Protein AF-A0A382UU04-F1 (afdb_monomer)

Structure (mmCIF, N/CA/C/O backbone):
data_AF-A0A382UU04-F1
#
_entry.id   AF-A0A382UU04-F1
#
loop_
_atom_site.group_PDB
_atom_site.id
_atom_site.type_symbol
_atom_site.label_atom_id
_atom_site.label_alt_id
_atom_site.label_comp_id
_atom_site.label_asym_id
_atom_site.label_entity_id
_atom_site.label_seq_id
_atom_site.pdbx_PDB_ins_code
_atom_site.Cartn_x
_atom_site.Cartn_y
_atom_site.Cartn_z
_atom_site.occupancy
_atom_site.B_iso_or_equiv
_atom_site.auth_seq_id
_atom_site.auth_comp_id
_atom_site.auth_asym_id
_atom_site.auth_atom_id
_atom_site.pdbx_PDB_model_num
ATOM 1 N N . MET A 1 1 ? -67.664 -8.601 12.029 1.00 41.56 1 MET A N 1
ATOM 2 C CA . MET A 1 1 ? -66.458 -9.462 11.994 1.00 41.56 1 MET A CA 1
ATOM 3 C C . MET A 1 1 ? -65.255 -8.638 12.443 1.00 41.56 1 MET A C 1
ATOM 5 O O . MET A 1 1 ? -64.834 -7.760 11.704 1.00 41.56 1 MET A O 1
ATOM 9 N N . LYS A 1 2 ? -64.756 -8.842 13.670 1.00 37.78 2 LYS A N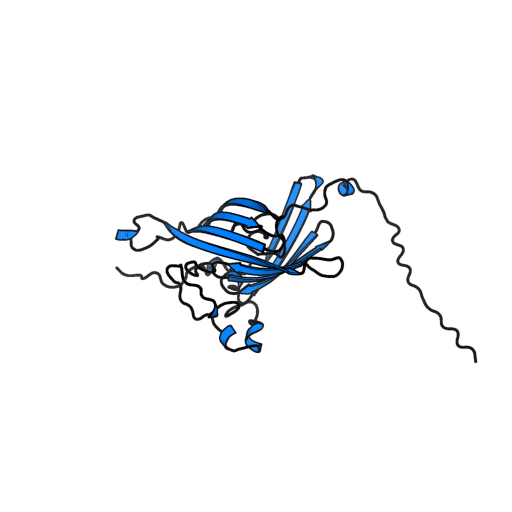 1
ATOM 10 C CA . LYS A 1 2 ? -63.555 -8.160 14.186 1.00 37.78 2 LYS A CA 1
ATOM 11 C C . LYS A 1 2 ? -62.332 -9.005 13.821 1.00 37.78 2 LYS A C 1
ATOM 13 O O . LYS A 1 2 ? -62.249 -10.150 14.252 1.00 37.78 2 LYS A O 1
ATOM 18 N N . ARG A 1 3 ? -61.418 -8.474 13.006 1.00 44.84 3 ARG A N 1
ATOM 19 C CA . ARG A 1 3 ? -60.117 -9.109 12.748 1.00 44.84 3 ARG A CA 1
ATOM 20 C C . ARG A 1 3 ? -59.168 -8.708 13.874 1.00 44.84 3 ARG A C 1
ATOM 22 O O . ARG A 1 3 ? -58.832 -7.538 14.004 1.00 44.84 3 ARG A O 1
ATOM 29 N N . VAL A 1 4 ? -58.791 -9.676 14.701 1.00 43.38 4 VAL A N 1
ATOM 30 C CA . VAL A 1 4 ? -57.723 -9.531 15.694 1.00 43.38 4 VAL A CA 1
ATOM 31 C C . VAL A 1 4 ? -56.412 -9.813 14.968 1.00 43.38 4 VAL A C 1
ATOM 33 O O . VAL A 1 4 ? -56.244 -10.895 14.412 1.00 43.38 4 VAL A O 1
ATOM 36 N N . SER A 1 5 ? -55.516 -8.829 14.922 1.00 49.38 5 SER A N 1
ATOM 37 C CA . SER A 1 5 ? -54.171 -8.995 14.369 1.00 49.38 5 SER A CA 1
ATOM 38 C C . SER A 1 5 ? -53.213 -9.290 15.519 1.00 49.38 5 SER A C 1
ATOM 40 O O . SER A 1 5 ? -53.072 -8.471 16.424 1.00 49.38 5 SER A O 1
ATOM 42 N N . PHE A 1 6 ? -52.584 -10.464 15.503 1.00 45.03 6 PHE A N 1
ATOM 43 C CA . PHE A 1 6 ? -51.510 -10.822 16.429 1.00 45.03 6 PHE A CA 1
ATOM 44 C C . PHE A 1 6 ? -50.178 -10.362 15.829 1.00 45.03 6 PHE A C 1
ATOM 46 O O . PHE A 1 6 ? -49.716 -10.924 14.838 1.00 45.03 6 PHE A O 1
ATOM 53 N N . SER A 1 7 ? -49.564 -9.340 16.421 1.00 44.44 7 SER A N 1
ATOM 54 C CA . SER A 1 7 ? -48.183 -8.961 16.116 1.00 44.44 7 SER A CA 1
ATOM 55 C C . SER A 1 7 ? -47.251 -9.715 17.058 1.00 44.44 7 SER A C 1
ATOM 57 O O . SER A 1 7 ? -47.245 -9.468 18.263 1.00 44.44 7 SER A O 1
ATOM 59 N N . LEU A 1 8 ? -46.478 -10.654 16.515 1.00 44.69 8 LEU A N 1
ATOM 60 C CA . LEU A 1 8 ? -45.462 -11.397 17.255 1.00 44.69 8 LEU A CA 1
ATOM 61 C C . LEU A 1 8 ? -44.186 -10.541 17.334 1.00 44.69 8 LEU A C 1
ATOM 63 O O . LEU A 1 8 ? -43.433 -10.443 16.368 1.00 44.69 8 LEU A O 1
ATOM 67 N N . ILE A 1 9 ? -43.962 -9.884 18.472 1.00 51.69 9 ILE A N 1
ATOM 68 C CA . ILE A 1 9 ? -42.728 -9.137 18.745 1.00 51.69 9 ILE A CA 1
ATOM 69 C C . ILE A 1 9 ? -41.661 -10.144 19.185 1.00 51.69 9 ILE A C 1
ATOM 71 O O . ILE A 1 9 ? -41.725 -10.694 20.283 1.00 51.69 9 ILE A O 1
ATOM 75 N N . TRP A 1 10 ? -40.676 -10.392 18.323 1.00 44.62 10 TRP A N 1
ATOM 76 C CA . TRP A 1 10 ? -39.456 -11.109 18.688 1.00 44.62 10 TRP A CA 1
ATOM 77 C C . TRP A 1 10 ? -38.564 -10.190 19.533 1.00 44.62 10 TRP A C 1
ATOM 79 O O . TRP A 1 10 ? -37.741 -9.438 19.013 1.00 44.62 10 TRP A O 1
ATOM 89 N N . CYS A 1 11 ? -38.733 -10.238 20.855 1.00 45.88 11 CYS A N 1
ATOM 90 C CA . CYS A 1 11 ? -37.747 -9.707 21.792 1.00 45.88 11 CYS A CA 1
ATOM 91 C C . CYS A 1 11 ? -36.544 -10.659 21.818 1.00 45.88 11 CYS A C 1
ATOM 93 O O . CYS A 1 11 ? -36.545 -11.648 22.548 1.00 45.88 11 CYS A O 1
ATOM 95 N N . PHE A 1 12 ? -35.508 -10.360 21.031 1.00 51.38 12 PHE A N 1
ATOM 96 C CA . PHE A 1 12 ? -34.177 -10.909 21.283 1.00 51.38 12 PHE A CA 1
ATOM 97 C C . PHE A 1 12 ? -33.681 -10.323 22.609 1.00 51.38 12 PHE A C 1
ATOM 99 O O . PHE A 1 12 ? -33.200 -9.193 22.685 1.00 51.38 12 PHE A O 1
ATOM 106 N N . SER A 1 13 ? -33.859 -11.082 23.684 1.00 48.66 13 SER A N 1
ATOM 107 C CA . SER A 1 13 ? -33.279 -10.797 24.987 1.00 48.66 13 SER A CA 1
ATOM 108 C C . SER A 1 13 ? -31.752 -10.879 24.894 1.00 48.66 13 SER A C 1
ATOM 110 O O . SER A 1 13 ? -31.180 -11.964 24.970 1.00 48.66 13 SER A O 1
ATOM 112 N N . CYS A 1 14 ? -31.077 -9.736 24.752 1.00 47.91 14 CYS A N 1
ATOM 113 C CA . CYS A 1 14 ? -29.646 -9.609 25.043 1.00 47.91 14 CYS A CA 1
ATOM 114 C C . CYS A 1 14 ? -29.429 -9.687 26.566 1.00 47.91 14 CYS A C 1
ATOM 116 O O . CYS A 1 14 ? -29.192 -8.677 27.222 1.00 47.91 14 CYS A O 1
ATOM 118 N N . LEU A 1 15 ? -29.545 -10.884 27.148 1.00 55.47 15 LEU A N 1
ATOM 119 C CA . LEU A 1 15 ? -29.294 -11.148 28.573 1.00 55.47 15 LEU A CA 1
ATOM 120 C C . LEU A 1 15 ? -27.908 -11.769 28.790 1.00 55.47 15 LEU A C 1
ATOM 122 O O . LEU A 1 15 ? -27.761 -12.814 29.417 1.00 55.47 15 LEU A O 1
ATOM 126 N N . SER A 1 16 ? -26.864 -11.142 28.248 1.00 55.53 16 SER A N 1
ATOM 127 C CA . SER A 1 16 ? -25.479 -11.562 28.510 1.00 55.53 16 SER A CA 1
ATOM 128 C C . SER A 1 16 ? -24.515 -10.380 28.417 1.00 55.53 16 SER A C 1
ATOM 130 O O . SER A 1 16 ? -23.600 -10.373 27.600 1.00 55.53 16 SER A O 1
ATOM 132 N N . LEU A 1 17 ? -24.729 -9.353 29.241 1.00 57.78 17 LEU A N 1
ATOM 133 C CA . LEU A 1 17 ? -23.692 -8.355 29.508 1.00 57.78 17 LEU A CA 1
ATOM 134 C C . LEU A 1 17 ? -22.799 -8.907 30.623 1.00 57.78 17 LEU A C 1
ATOM 136 O O . LEU A 1 17 ? -23.040 -8.666 31.802 1.00 57.78 17 LEU A O 1
ATOM 140 N N . TYR A 1 18 ? -21.805 -9.708 30.246 1.00 70.50 18 TYR A N 1
ATOM 141 C CA . TYR A 1 18 ? -20.721 -10.076 31.150 1.00 70.50 18 TYR A CA 1
ATOM 142 C C . TYR A 1 18 ? -19.622 -9.030 31.017 1.00 70.50 18 TYR A C 1
ATOM 144 O O . TYR A 1 18 ? -19.090 -8.847 29.926 1.00 70.50 18 TYR A O 1
ATOM 152 N N . GLY A 1 19 ? -19.292 -8.356 32.119 1.00 67.62 19 GLY A N 1
ATOM 153 C CA . GLY A 1 19 ? -18.081 -7.545 32.175 1.00 67.62 19 GLY A CA 1
ATOM 154 C C . GLY A 1 19 ? -16.866 -8.459 32.056 1.00 67.62 19 GLY A C 1
ATOM 155 O O . GLY A 1 19 ? -16.726 -9.411 32.828 1.00 67.62 19 GLY A O 1
ATOM 156 N N . SER A 1 20 ? -16.012 -8.192 31.074 1.00 77.31 20 SER A N 1
ATOM 157 C CA . SER A 1 20 ? -14.755 -8.903 30.873 1.00 77.31 20 SER A CA 1
ATOM 158 C C . SER A 1 20 ? -13.590 -8.016 31.292 1.00 77.31 20 SER A C 1
ATOM 160 O O . SER A 1 20 ? -13.614 -6.805 31.090 1.00 77.31 20 SER A O 1
ATOM 162 N N . ILE A 1 21 ? -12.509 -8.612 31.807 1.00 76.19 21 ILE A N 1
ATOM 163 C CA . ILE A 1 21 ? -11.245 -7.878 31.992 1.00 76.19 21 ILE A CA 1
ATOM 164 C C . ILE A 1 21 ? -10.749 -7.284 30.661 1.00 76.19 21 ILE A C 1
ATOM 166 O O . ILE A 1 21 ? -10.059 -6.270 30.645 1.00 76.19 21 ILE A O 1
ATOM 170 N N . GLU A 1 22 ? -11.150 -7.891 29.541 1.00 73.00 22 GLU A N 1
ATOM 171 C CA . GLU A 1 22 ? -10.841 -7.421 28.194 1.00 73.00 22 GLU A CA 1
ATOM 172 C C . GLU A 1 22 ? -11.491 -6.065 27.859 1.00 73.00 22 GLU A C 1
ATOM 174 O O . GLU A 1 22 ? -10.969 -5.357 27.002 1.00 73.00 22 GLU A O 1
ATOM 179 N N . ASP A 1 23 ? -12.564 -5.666 28.558 1.00 71.00 23 ASP A N 1
ATOM 180 C CA . ASP A 1 23 ? -13.254 -4.381 28.346 1.00 71.00 23 ASP A CA 1
ATOM 181 C C . ASP A 1 23 ? -12.444 -3.178 28.862 1.00 71.00 23 ASP A C 1
ATOM 183 O O . ASP A 1 23 ? -12.716 -2.036 28.492 1.00 71.00 23 ASP A O 1
ATOM 187 N N . TYR A 1 24 ? -11.438 -3.425 29.710 1.00 77.69 24 TYR A N 1
ATOM 188 C CA . TYR A 1 24 ? -10.568 -2.388 30.271 1.00 77.69 24 TYR A CA 1
ATOM 189 C C . TYR A 1 24 ? -9.375 -2.047 29.375 1.00 77.69 24 TYR A C 1
ATOM 191 O O . TYR A 1 24 ? -8.733 -1.016 29.579 1.00 77.69 24 TYR A O 1
ATOM 199 N N . PHE A 1 25 ? -9.054 -2.893 28.393 1.00 75.38 25 PHE A N 1
ATOM 200 C CA . PHE A 1 25 ? -7.968 -2.612 27.462 1.00 75.38 25 PHE A CA 1
ATOM 201 C C . PHE A 1 25 ? -8.472 -1.767 26.285 1.00 75.38 25 PHE A C 1
ATOM 203 O O . PHE A 1 25 ? -9.606 -1.950 25.833 1.00 75.38 25 PHE A O 1
ATOM 210 N N . PRO A 1 26 ? -7.643 -0.852 25.745 1.00 68.56 26 PRO A N 1
ATOM 211 C CA . PRO A 1 26 ? -8.023 -0.063 24.583 1.00 68.56 26 PRO A CA 1
ATOM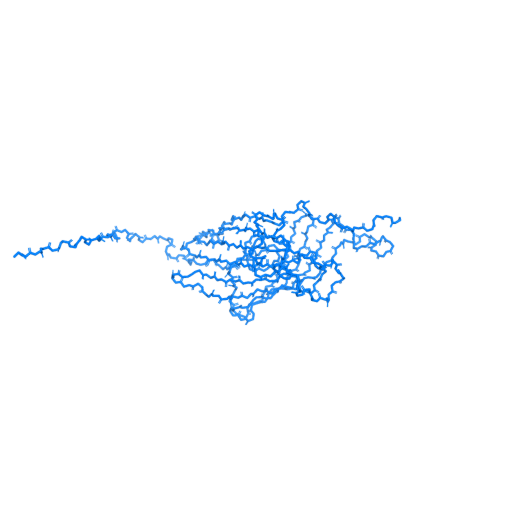 212 C C . PRO A 1 26 ? -8.406 -0.988 23.425 1.00 68.56 26 PRO A C 1
ATOM 214 O O . PRO A 1 26 ? -7.646 -1.860 23.009 1.00 68.56 26 PRO A O 1
ATOM 217 N N . SER A 1 27 ? -9.617 -0.797 22.908 1.00 61.84 27 SER A N 1
ATOM 218 C CA . SER A 1 27 ? -10.213 -1.692 21.911 1.00 61.84 27 SER A CA 1
ATOM 219 C C . SER A 1 27 ? -9.687 -1.474 20.493 1.00 61.84 27 SER A C 1
ATOM 221 O O . SER A 1 27 ? -10.003 -2.256 19.597 1.00 61.84 27 SER A O 1
ATOM 223 N N . GLN A 1 28 ? -8.915 -0.409 20.264 1.00 63.31 28 GLN A N 1
ATOM 224 C CA . GLN A 1 28 ? -8.487 -0.005 18.932 1.00 63.31 28 GLN A CA 1
ATOM 225 C C . GLN A 1 28 ? -6.974 -0.160 18.779 1.00 63.31 28 GLN A C 1
ATOM 227 O O . GLN A 1 28 ? -6.233 0.636 19.358 1.00 63.31 28 GLN A O 1
ATOM 232 N N . PRO A 1 29 ? -6.498 -1.138 17.987 1.00 61.44 29 PRO A N 1
ATOM 233 C CA . PRO A 1 29 ? -5.112 -1.125 17.562 1.00 61.44 29 PRO A CA 1
ATOM 234 C C . PRO A 1 29 ? -4.871 0.128 16.718 1.00 61.44 29 PRO A C 1
ATOM 236 O O . PRO A 1 29 ? -5.699 0.510 15.878 1.00 61.44 29 PRO A O 1
ATOM 239 N N . ILE A 1 30 ? -3.726 0.760 16.960 1.00 73.50 30 ILE A N 1
ATOM 240 C CA . ILE A 1 30 ? -3.216 1.832 16.113 1.00 73.50 30 ILE A CA 1
ATOM 241 C C . ILE A 1 30 ? -3.020 1.228 14.716 1.00 73.50 30 ILE A C 1
ATOM 243 O O . ILE A 1 30 ? -2.399 0.166 14.612 1.00 73.50 30 ILE A O 1
ATOM 247 N N . PRO A 1 31 ? -3.551 1.852 13.650 1.00 83.75 31 PRO A N 1
ATOM 248 C CA . PRO A 1 31 ? -3.310 1.391 12.292 1.00 83.75 31 PRO A CA 1
ATOM 249 C C . PRO A 1 31 ? -1.810 1.197 12.053 1.00 83.75 31 PRO A C 1
ATOM 251 O O . PRO A 1 31 ? -1.013 2.111 12.260 1.00 83.75 31 PRO A O 1
ATOM 254 N N . SER A 1 32 ? -1.426 -0.013 11.658 1.00 88.50 32 SER A N 1
ATOM 255 C CA . SER A 1 32 ? -0.024 -0.390 11.496 1.00 88.50 32 SER A CA 1
ATOM 256 C C . SER A 1 32 ? 0.428 -0.253 10.042 1.00 88.50 32 SER A C 1
ATOM 258 O O . SER A 1 32 ? -0.381 -0.208 9.111 1.00 88.50 32 SER A O 1
ATOM 260 N N . SER A 1 33 ? 1.740 -0.142 9.852 1.00 92.75 33 SER A N 1
ATOM 261 C CA . SER A 1 33 ? 2.351 -0.022 8.529 1.00 92.75 33 SER A CA 1
ATOM 262 C C . SER A 1 33 ? 2.393 -1.367 7.799 1.00 92.75 33 SER A C 1
ATOM 264 O O . SER A 1 33 ? 2.554 -2.418 8.422 1.00 92.75 33 SER A O 1
ATOM 266 N N . SER A 1 34 ? 2.261 -1.302 6.479 1.00 94.31 34 SER A N 1
ATOM 267 C CA . SER A 1 34 ? 2.593 -2.372 5.534 1.00 94.31 34 SER A CA 1
ATOM 268 C C . SER A 1 34 ? 4.108 -2.451 5.300 1.00 94.31 34 SER A C 1
ATOM 270 O O . SER A 1 34 ? 4.861 -1.579 5.746 1.00 94.31 34 SER A O 1
ATOM 272 N N . ASN A 1 35 ? 4.556 -3.460 4.550 1.00 92.38 35 ASN A N 1
ATOM 273 C CA . ASN A 1 35 ? 5.939 -3.574 4.074 1.00 92.38 35 ASN A CA 1
ATOM 274 C C . ASN A 1 35 ? 6.368 -2.384 3.190 1.00 92.38 35 ASN A C 1
ATOM 276 O O . ASN A 1 35 ? 7.544 -2.033 3.176 1.00 92.38 35 ASN A O 1
ATOM 280 N N . LEU A 1 36 ? 5.426 -1.725 2.505 1.00 91.88 36 LEU A N 1
ATOM 281 C CA . LEU A 1 36 ? 5.681 -0.514 1.711 1.00 91.88 36 LEU A CA 1
ATOM 282 C C . LEU A 1 36 ? 5.645 0.776 2.554 1.00 91.88 36 LEU A C 1
ATOM 284 O O . LEU A 1 36 ? 5.865 1.866 2.029 1.00 91.88 36 LEU A O 1
ATOM 288 N N . GLY A 1 37 ? 5.352 0.671 3.853 1.00 93.75 37 GLY A N 1
ATOM 289 C CA . GLY A 1 37 ? 5.301 1.783 4.802 1.00 93.75 37 GLY A CA 1
ATOM 290 C C . GLY A 1 37 ? 3.911 2.376 5.017 1.00 93.75 37 GLY A C 1
ATOM 291 O O . GLY A 1 37 ? 3.579 2.755 6.148 1.00 93.75 37 GLY A O 1
ATOM 292 N N . GLU A 1 38 ? 3.079 2.438 3.972 1.00 94.81 38 GLU A N 1
ATOM 293 C CA . GLU A 1 38 ? 1.713 2.969 4.073 1.00 94.81 38 GLU A CA 1
ATOM 294 C C . GLU A 1 38 ? 0.885 2.201 5.112 1.00 94.81 38 GLU A C 1
ATOM 296 O O . GLU A 1 38 ? 1.155 1.036 5.419 1.00 94.81 38 GLU A O 1
ATOM 301 N N . THR A 1 39 ? -0.135 2.841 5.672 1.00 96.00 39 THR A N 1
ATOM 302 C CA . THR A 1 39 ? -1.063 2.195 6.602 1.00 96.00 39 THR A CA 1
ATOM 303 C C . THR A 1 39 ? -1.873 1.123 5.872 1.00 96.00 39 THR A C 1
ATOM 305 O O . THR A 1 39 ? -2.596 1.420 4.917 1.00 96.00 39 THR A O 1
ATOM 308 N N . GLY A 1 40 ? -1.785 -0.128 6.327 1.00 95.31 40 GLY A N 1
ATOM 309 C CA . GLY A 1 40 ? -2.281 -1.269 5.557 1.00 95.31 40 GLY A CA 1
ATOM 310 C C . GLY A 1 40 ? -2.209 -2.605 6.294 1.00 95.31 40 GLY A C 1
ATOM 311 O O . GLY A 1 40 ? -2.008 -2.664 7.512 1.00 95.31 40 GLY A O 1
ATOM 312 N N . LEU A 1 41 ? -2.398 -3.691 5.544 1.00 94.88 41 LEU A N 1
ATOM 313 C CA . LEU A 1 41 ? -2.154 -5.056 6.014 1.00 94.88 41 LEU A CA 1
ATOM 314 C C . LEU A 1 41 ? -0.645 -5.349 5.959 1.00 94.88 41 LEU A C 1
ATOM 316 O O . LEU A 1 41 ? 0.122 -4.541 6.484 1.00 94.88 41 LEU A O 1
ATOM 320 N N . MET A 1 42 ? -0.203 -6.490 5.425 1.00 93.81 42 MET A N 1
ATOM 321 C CA . MET A 1 42 ? 1.228 -6.759 5.245 1.00 93.81 42 MET A CA 1
ATOM 322 C C . MET A 1 42 ? 1.684 -6.224 3.889 1.00 93.81 42 MET A C 1
ATOM 324 O O . MET A 1 42 ? 2.549 -5.354 3.871 1.00 93.81 42 MET A O 1
ATOM 328 N N . VAL A 1 43 ? 1.044 -6.655 2.800 1.00 93.19 43 VAL A N 1
ATOM 329 C CA . VAL A 1 43 ? 1.254 -6.156 1.427 1.00 93.19 43 VAL A CA 1
ATOM 330 C C . VAL A 1 43 ? 0.005 -5.436 0.910 1.00 93.19 43 VAL A C 1
ATOM 332 O O . VAL A 1 43 ? 0.089 -4.405 0.223 1.00 93.19 43 VAL A O 1
ATOM 335 N N . MET A 1 44 ? -1.173 -5.960 1.265 1.00 96.44 44 MET A N 1
ATOM 336 C CA . MET A 1 44 ? -2.452 -5.455 0.772 1.00 96.44 44 MET A CA 1
ATOM 337 C C . MET A 1 44 ? -2.860 -4.144 1.459 1.00 96.44 44 MET A C 1
ATOM 339 O O . MET A 1 44 ? -2.697 -3.982 2.676 1.00 96.44 44 MET A O 1
ATOM 343 N N . PRO A 1 45 ? -3.429 -3.184 0.713 1.00 97.06 45 PRO A N 1
ATOM 344 C CA . PRO A 1 45 ? -3.930 -1.958 1.308 1.00 97.06 45 PRO A CA 1
ATOM 345 C C . PRO A 1 45 ? -5.234 -2.203 2.080 1.00 97.06 45 PRO A C 1
ATOM 347 O O . PRO A 1 45 ? -5.931 -3.199 1.903 1.00 97.06 45 PRO A O 1
ATOM 350 N N . ASN A 1 46 ? -5.600 -1.252 2.936 1.00 97.38 46 ASN A N 1
ATOM 351 C CA . ASN A 1 46 ? -6.892 -1.220 3.627 1.00 97.38 46 ASN A CA 1
ATOM 352 C C . ASN A 1 46 ? -7.494 0.193 3.589 1.00 97.38 46 ASN A C 1
ATOM 354 O O . ASN A 1 46 ? -6.890 1.113 3.048 1.00 97.38 46 ASN A O 1
ATOM 358 N N . ALA A 1 47 ? -8.657 0.410 4.202 1.00 97.69 47 ALA A N 1
ATOM 359 C CA . ALA A 1 47 ? -9.283 1.732 4.304 1.00 97.69 47 ALA A CA 1
ATOM 360 C C . ALA A 1 47 ? -9.006 2.450 5.645 1.00 97.69 47 ALA A C 1
ATOM 362 O O . ALA A 1 47 ? -9.794 3.307 6.070 1.00 97.69 47 ALA A O 1
ATOM 363 N N . ARG A 1 48 ? -7.913 2.091 6.337 1.00 96.31 48 ARG A N 1
ATOM 364 C CA . ARG A 1 48 ? -7.457 2.704 7.597 1.00 96.31 48 ARG A CA 1
ATOM 365 C C . ARG A 1 48 ? -6.401 3.773 7.337 1.00 96.31 48 ARG A C 1
ATOM 367 O O . ARG A 1 48 ? -5.669 3.702 6.359 1.00 96.31 48 ARG A O 1
ATOM 374 N N . PHE A 1 49 ? -6.361 4.775 8.206 1.00 96.00 49 PHE A N 1
ATOM 375 C CA . PHE A 1 49 ? -5.409 5.883 8.138 1.00 96.00 49 PHE A CA 1
ATOM 376 C C . PHE A 1 49 ? -4.989 6.228 9.554 1.00 96.00 49 PHE A C 1
ATOM 378 O O . PHE A 1 49 ? -5.749 5.979 10.494 1.00 96.00 49 PHE A O 1
ATOM 385 N N . MET A 1 50 ? -3.823 6.841 9.671 1.00 93.56 50 MET A N 1
ATOM 386 C CA . MET A 1 50 ? -3.369 7.441 10.916 1.00 93.56 50 MET A CA 1
ATOM 387 C C . MET A 1 50 ? -4.173 8.695 11.262 1.00 93.56 50 MET A C 1
ATOM 389 O O . MET A 1 50 ? -4.984 9.189 10.473 1.00 93.56 50 MET A O 1
ATOM 393 N N . GLU A 1 51 ? -3.929 9.204 12.464 1.00 92.25 51 GLU A N 1
ATOM 394 C CA . GLU A 1 51 ? -4.375 10.533 12.858 1.00 92.25 51 GLU A CA 1
ATOM 395 C C . GLU A 1 51 ? -3.684 11.614 12.013 1.00 92.25 51 GLU A C 1
ATOM 397 O O . GLU A 1 51 ? -2.611 11.406 11.438 1.00 92.25 51 GLU A O 1
ATOM 402 N N . GLU A 1 52 ? -4.330 12.772 11.908 1.00 95.00 52 GLU A N 1
ATOM 403 C CA . GLU A 1 52 ? -3.775 13.920 11.198 1.00 95.00 52 GLU A CA 1
ATOM 404 C C . GLU A 1 52 ? -2.505 14.468 11.864 1.00 95.00 52 GLU A C 1
ATOM 406 O O . GLU A 1 52 ? -2.345 14.428 13.082 1.00 95.00 52 GLU A O 1
ATOM 411 N N . GLY A 1 53 ? -1.584 14.991 11.056 1.00 95.25 53 GLY A N 1
ATOM 412 C CA . GLY A 1 53 ? -0.302 15.521 11.525 1.00 95.25 53 GLY A CA 1
ATOM 413 C C . GLY A 1 53 ? 0.743 14.455 11.868 1.00 95.25 53 GLY A C 1
ATOM 414 O O . GLY A 1 53 ? 1.830 14.804 12.326 1.00 95.25 53 GLY A O 1
ATOM 415 N N . ILE A 1 54 ? 0.458 13.171 11.631 1.00 94.62 54 ILE A N 1
ATOM 416 C CA . ILE A 1 54 ? 1.407 12.083 11.885 1.00 94.62 54 ILE A CA 1
ATOM 417 C C . ILE A 1 54 ? 2.374 11.907 10.710 1.00 94.62 54 ILE A C 1
ATOM 419 O O . ILE A 1 54 ? 1.974 11.899 9.542 1.00 94.62 54 ILE A O 1
ATOM 423 N N . LEU A 1 55 ? 3.651 11.713 11.046 1.00 95.69 55 LEU A N 1
ATOM 424 C CA . LEU A 1 55 ? 4.733 11.354 10.135 1.00 95.69 55 LEU A CA 1
ATOM 425 C C . LEU A 1 55 ? 5.389 10.053 10.618 1.00 95.69 55 LEU A C 1
ATOM 427 O O . LEU A 1 55 ? 5.757 9.941 11.787 1.00 95.69 55 LEU A O 1
ATOM 431 N N . LYS A 1 56 ? 5.556 9.080 9.720 1.00 94.38 56 LYS A N 1
ATOM 432 C CA . LYS A 1 56 ? 6.255 7.814 9.970 1.00 94.38 56 LYS A CA 1
ATOM 433 C C . LYS A 1 56 ? 7.482 7.690 9.084 1.00 94.38 56 LYS A C 1
ATOM 435 O O . LYS A 1 56 ? 7.464 8.087 7.922 1.00 94.38 56 LYS A O 1
ATOM 440 N N . PHE A 1 57 ? 8.488 7.023 9.628 1.00 96.19 57 PHE A N 1
ATOM 441 C CA . PHE A 1 57 ? 9.644 6.518 8.902 1.00 96.19 57 PHE A CA 1
ATOM 442 C C . PHE A 1 57 ? 9.672 5.005 9.080 1.00 96.19 57 PHE A C 1
ATOM 444 O O . PHE A 1 57 ? 9.403 4.509 10.175 1.00 96.19 57 PHE A O 1
ATOM 451 N N . GLY A 1 58 ? 9.955 4.273 8.010 1.00 95.12 58 GLY A N 1
ATOM 452 C CA . GLY A 1 58 ? 9.935 2.815 8.027 1.00 95.12 58 GLY A CA 1
ATOM 453 C C . GLY A 1 58 ? 11.012 2.232 7.133 1.00 95.12 58 GLY A C 1
ATOM 454 O O . GLY A 1 58 ? 11.325 2.804 6.090 1.00 95.12 58 GLY A O 1
ATOM 455 N N . ILE A 1 59 ? 11.555 1.096 7.560 1.00 96.06 59 ILE A N 1
ATOM 456 C CA . ILE A 1 59 ? 12.436 0.241 6.770 1.00 96.06 59 ILE A CA 1
ATOM 457 C C . ILE A 1 59 ? 11.844 -1.165 6.828 1.00 96.06 59 ILE A C 1
ATOM 459 O O . ILE A 1 59 ? 11.476 -1.638 7.904 1.00 96.06 59 ILE A O 1
ATOM 463 N N . SER A 1 60 ? 11.739 -1.817 5.678 1.00 94.88 60 SER A N 1
ATOM 464 C CA . SER A 1 60 ? 11.307 -3.204 5.545 1.00 94.88 60 SER A CA 1
ATOM 465 C C . SER A 1 60 ? 12.274 -3.917 4.614 1.00 94.88 60 SER A C 1
ATOM 467 O O . SER A 1 60 ? 12.545 -3.415 3.530 1.00 94.88 60 SER A O 1
ATOM 469 N N . SER A 1 61 ? 12.756 -5.092 5.007 1.00 93.62 61 SER A N 1
ATOM 470 C CA . SER A 1 61 ? 13.644 -5.919 4.188 1.00 93.62 61 SER A CA 1
ATOM 471 C C . SER A 1 61 ? 13.073 -7.330 4.099 1.00 93.62 61 SER A C 1
ATOM 473 O O . SER A 1 61 ? 12.774 -7.966 5.113 1.00 93.62 61 SER A O 1
ATOM 475 N N . SER A 1 62 ? 12.842 -7.784 2.871 1.00 90.25 62 SER A N 1
ATOM 476 C CA . SER A 1 62 ? 12.399 -9.135 2.553 1.00 90.25 62 SER A CA 1
ATOM 477 C C . SER A 1 62 ? 12.946 -9.491 1.181 1.00 90.25 62 SER A C 1
ATOM 479 O O . SER A 1 62 ? 12.421 -9.040 0.163 1.00 90.25 62 SER A O 1
ATOM 481 N N . PHE A 1 63 ? 14.026 -10.274 1.165 1.00 89.00 63 PHE A N 1
ATOM 482 C CA . PHE A 1 63 ? 14.752 -10.604 -0.057 1.00 89.00 63 PHE A CA 1
ATOM 483 C C . PHE A 1 63 ? 13.799 -11.040 -1.192 1.00 89.00 63 PHE A C 1
ATOM 485 O O . PHE A 1 63 ? 12.975 -11.933 -0.975 1.00 89.00 63 PHE A O 1
ATOM 492 N N . PRO A 1 64 ? 13.905 -10.449 -2.400 1.00 90.31 64 PRO A N 1
ATOM 493 C CA . PRO A 1 64 ? 14.951 -9.519 -2.849 1.00 90.31 64 PRO A CA 1
ATOM 494 C C . PRO A 1 64 ? 14.625 -8.028 -2.655 1.00 90.31 64 PRO A C 1
ATOM 496 O O . PRO A 1 64 ? 15.362 -7.191 -3.165 1.00 90.31 64 PRO A O 1
ATOM 499 N N . ASN A 1 65 ? 13.512 -7.682 -2.005 1.00 90.44 65 ASN A N 1
ATOM 500 C CA . ASN A 1 65 ? 13.018 -6.311 -1.926 1.00 90.44 65 ASN A CA 1
ATOM 501 C C . ASN A 1 65 ? 13.331 -5.657 -0.578 1.00 90.44 65 ASN A C 1
ATOM 503 O O . ASN A 1 65 ? 12.947 -6.155 0.484 1.00 90.44 65 ASN A O 1
ATOM 507 N N . GLU A 1 66 ? 13.909 -4.466 -0.641 1.00 94.50 66 GLU A N 1
ATOM 508 C CA . GLU A 1 66 ? 14.035 -3.570 0.497 1.00 94.50 66 GLU A CA 1
ATOM 509 C C . GLU A 1 66 ? 13.285 -2.265 0.237 1.00 94.50 66 GLU A C 1
ATOM 511 O O . GLU A 1 66 ? 13.339 -1.687 -0.851 1.00 94.50 66 GLU A O 1
ATOM 516 N N . TYR A 1 67 ? 12.577 -1.787 1.254 1.00 94.81 67 TYR A N 1
ATOM 517 C CA . TYR A 1 67 ? 11.785 -0.570 1.200 1.00 94.81 67 TYR A CA 1
ATOM 518 C C . TYR A 1 67 ? 12.201 0.366 2.324 1.00 94.81 67 TYR A C 1
ATOM 520 O O . TYR A 1 67 ? 12.193 -0.006 3.495 1.00 94.81 67 TYR A O 1
ATOM 528 N N . THR A 1 68 ? 12.499 1.611 1.970 1.00 97.12 68 THR A N 1
ATOM 529 C CA . THR A 1 68 ? 12.615 2.725 2.915 1.00 97.12 68 THR A CA 1
ATOM 530 C C . THR A 1 68 ? 11.500 3.714 2.621 1.00 97.12 68 THR A C 1
ATOM 532 O O . THR A 1 68 ? 11.378 4.198 1.499 1.00 97.12 68 THR A O 1
ATOM 535 N N . SER A 1 69 ? 10.675 4.024 3.614 1.00 97.00 69 SER A N 1
ATOM 536 C CA . SER A 1 69 ? 9.457 4.814 3.426 1.00 97.00 69 SER A CA 1
ATOM 537 C C . SER A 1 69 ? 9.375 5.996 4.383 1.00 97.00 69 SER A C 1
ATOM 539 O O . SER A 1 69 ? 9.721 5.871 5.561 1.00 97.00 69 SER A O 1
ATOM 541 N N . ILE A 1 70 ? 8.833 7.104 3.887 1.00 97.50 70 ILE A N 1
ATOM 542 C CA . ILE A 1 70 ? 8.366 8.247 4.671 1.00 97.50 70 ILE A CA 1
ATOM 543 C C . ILE A 1 70 ? 6.872 8.393 4.390 1.00 97.50 70 ILE A C 1
ATOM 545 O O . ILE A 1 70 ? 6.481 8.541 3.235 1.00 97.50 70 ILE A O 1
ATOM 549 N N . VAL A 1 71 ? 6.040 8.353 5.429 1.00 97.81 71 VAL A N 1
ATOM 550 C CA . VAL A 1 71 ? 4.576 8.386 5.293 1.00 97.81 71 VAL A CA 1
ATOM 551 C C . VAL A 1 71 ? 4.011 9.517 6.124 1.00 97.81 71 VAL A C 1
ATOM 553 O O . VAL A 1 71 ? 4.233 9.558 7.331 1.00 97.81 71 VAL A O 1
ATOM 556 N N . GLY A 1 72 ? 3.259 10.414 5.498 1.00 97.31 72 GLY A N 1
ATOM 557 C CA . GLY A 1 72 ? 2.577 11.512 6.171 1.00 97.31 72 GLY A CA 1
ATOM 558 C C . GLY A 1 72 ? 1.063 11.393 6.054 1.00 97.31 72 GLY A C 1
ATOM 559 O O . GLY A 1 72 ? 0.542 11.136 4.970 1.00 97.31 72 GLY A O 1
ATOM 560 N N . SER A 1 73 ? 0.354 11.668 7.145 1.00 96.88 73 SER A N 1
ATOM 561 C CA . SER A 1 73 ? -1.098 11.876 7.148 1.00 96.88 73 SER A CA 1
ATOM 562 C C . SER A 1 73 ? -1.407 13.329 7.506 1.00 96.88 73 SER A C 1
ATOM 564 O O . SER A 1 73 ? -1.764 13.620 8.642 1.00 96.88 73 SER A O 1
ATOM 566 N N . PRO A 1 74 ? -1.238 14.292 6.583 1.00 96.06 74 PRO A N 1
ATOM 567 C CA . PRO A 1 74 ? -1.449 15.711 6.891 1.00 96.06 74 PRO A CA 1
ATOM 568 C C . PRO A 1 74 ? -2.907 16.041 7.243 1.00 96.06 74 PRO A C 1
ATOM 570 O O . PRO A 1 74 ? -3.161 16.972 7.999 1.00 96.06 74 PRO A O 1
ATOM 573 N N . PHE A 1 75 ? -3.859 15.269 6.718 1.00 97.25 75 PHE A N 1
ATOM 574 C CA . PHE A 1 75 ? -5.287 15.411 6.984 1.00 97.25 75 PHE A CA 1
ATOM 575 C C . PHE A 1 75 ? -5.872 14.050 7.340 1.00 97.25 75 PHE A C 1
ATOM 577 O O . PHE A 1 75 ? -5.359 13.036 6.863 1.00 97.25 75 PHE A O 1
ATOM 584 N N . PRO A 1 76 ? -7.003 13.986 8.068 1.00 95.06 76 PRO A N 1
ATOM 585 C CA . PRO A 1 76 ? -7.569 12.699 8.448 1.00 95.06 76 PRO A CA 1
ATOM 586 C C . PRO A 1 76 ? -7.928 11.856 7.226 1.00 95.06 76 PRO A C 1
ATOM 588 O O . PRO A 1 76 ? -7.938 10.635 7.323 1.00 95.06 76 PRO A O 1
ATOM 591 N N . TRP A 1 77 ? -8.269 12.480 6.094 1.00 96.88 77 TRP A N 1
ATOM 592 C CA . TRP A 1 77 ? -8.699 11.843 4.844 1.00 96.88 77 TRP A CA 1
ATOM 593 C C . TRP A 1 77 ? -7.570 11.597 3.834 1.00 96.88 77 TRP A C 1
ATOM 595 O O . TRP A 1 77 ? -7.861 11.068 2.764 1.00 96.88 77 TRP A O 1
ATOM 605 N N . MET A 1 78 ? -6.320 11.951 4.147 1.00 98.0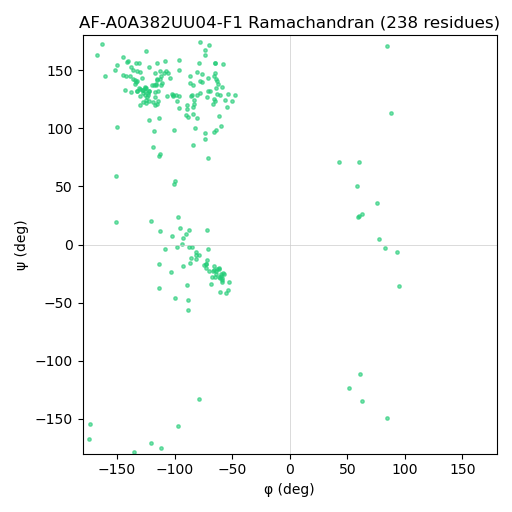0 78 MET A N 1
ATOM 606 C CA . MET A 1 78 ? -5.198 11.849 3.211 1.00 98.00 78 MET A CA 1
ATOM 607 C C . MET A 1 78 ? -3.988 11.188 3.859 1.00 98.00 78 MET A C 1
ATOM 609 O O . MET A 1 78 ? -3.557 11.587 4.937 1.00 98.00 78 MET A O 1
ATOM 613 N N . GLU A 1 79 ? -3.402 10.225 3.158 1.00 98.25 79 GLU A N 1
ATOM 614 C CA . GLU A 1 79 ? -2.088 9.670 3.460 1.00 98.25 79 GLU A CA 1
ATOM 615 C C . GLU A 1 79 ? -1.237 9.713 2.188 1.00 98.25 79 GLU A C 1
ATOM 617 O O . GLU A 1 79 ? -1.707 9.367 1.104 1.00 98.25 79 GLU A O 1
ATOM 622 N N . ALA A 1 80 ? -0.008 10.197 2.318 1.00 97.75 80 ALA A N 1
ATOM 623 C CA . ALA A 1 80 ? 0.959 10.269 1.236 1.00 97.75 80 ALA A CA 1
ATOM 624 C C . ALA A 1 80 ? 2.233 9.540 1.658 1.00 97.75 80 ALA A C 1
ATOM 626 O O . ALA A 1 80 ? 2.730 9.747 2.769 1.00 97.75 80 ALA A O 1
ATOM 627 N N . THR A 1 81 ? 2.766 8.722 0.758 1.00 97.12 81 THR A N 1
ATOM 628 C CA . THR A 1 81 ? 3.962 7.916 1.003 1.00 97.12 81 THR A CA 1
ATOM 629 C C . THR A 1 81 ? 5.009 8.240 -0.043 1.00 97.12 81 THR A C 1
ATOM 631 O O . THR A 1 81 ? 4.741 8.200 -1.239 1.00 97.12 81 THR A O 1
ATOM 634 N N . TYR A 1 82 ? 6.220 8.538 0.405 1.00 96.12 82 TYR A N 1
ATOM 635 C CA . TYR A 1 82 ? 7.407 8.462 -0.430 1.00 96.12 82 TYR A CA 1
ATOM 636 C C . TYR A 1 82 ? 8.148 7.177 -0.087 1.00 96.12 82 TYR A C 1
ATOM 638 O O . TYR A 1 82 ? 8.446 6.931 1.085 1.00 96.12 82 TYR A O 1
ATOM 646 N N . ARG A 1 83 ? 8.456 6.369 -1.098 1.00 94.06 83 ARG A N 1
ATOM 647 C CA . ARG A 1 83 ? 9.133 5.086 -0.928 1.00 94.06 83 ARG A CA 1
ATOM 648 C C . ARG A 1 83 ? 10.347 5.006 -1.833 1.00 94.06 83 ARG A C 1
ATOM 650 O O . ARG A 1 83 ? 10.264 5.238 -3.035 1.00 94.06 83 ARG A O 1
ATOM 657 N N . TYR A 1 84 ? 11.464 4.621 -1.246 1.00 94.19 84 TYR A N 1
ATOM 658 C CA . TYR A 1 84 ? 12.647 4.166 -1.947 1.00 94.19 84 TYR A CA 1
ATOM 659 C C . TYR A 1 84 ? 12.662 2.642 -1.934 1.00 94.19 84 TYR A C 1
ATOM 661 O O . TYR A 1 84 ? 12.498 2.040 -0.873 1.00 94.19 84 TYR A O 1
ATOM 669 N N . THR A 1 85 ? 12.823 2.038 -3.104 1.00 92.75 85 THR A N 1
ATOM 670 C CA . THR A 1 85 ? 12.842 0.585 -3.279 1.00 92.75 85 THR A CA 1
ATOM 671 C C . THR A 1 85 ? 14.201 0.153 -3.785 1.00 92.75 85 THR A C 1
ATOM 673 O O . THR A 1 85 ? 14.739 0.775 -4.699 1.00 92.75 85 THR A O 1
ATOM 676 N N . GLU A 1 86 ? 14.718 -0.928 -3.227 1.00 92.81 86 GLU A N 1
ATOM 677 C CA . GLU A 1 86 ? 15.907 -1.626 -3.690 1.00 92.81 86 GLU A CA 1
ATOM 678 C C . GLU A 1 86 ? 15.552 -3.082 -3.995 1.00 92.81 86 GLU A C 1
ATOM 680 O O . GLU A 1 86 ? 14.864 -3.736 -3.217 1.00 92.81 86 GLU A O 1
ATOM 685 N N . ILE A 1 87 ? 15.986 -3.563 -5.161 1.00 91.25 87 ILE A N 1
ATOM 686 C CA . ILE A 1 87 ? 15.770 -4.933 -5.624 1.00 91.25 87 ILE A CA 1
ATOM 687 C C . ILE A 1 87 ? 17.145 -5.577 -5.783 1.00 91.25 87 ILE A C 1
ATOM 689 O O . ILE A 1 87 ? 17.840 -5.377 -6.783 1.00 91.25 87 ILE A O 1
ATOM 693 N N . GLU A 1 88 ? 17.552 -6.326 -4.766 1.00 90.38 88 GLU A N 1
ATOM 694 C CA . GLU A 1 88 ? 18.932 -6.786 -4.584 1.00 90.38 88 GLU A CA 1
ATOM 695 C C . GLU A 1 88 ? 19.389 -7.791 -5.646 1.00 90.38 88 GLU A C 1
ATOM 697 O O . GLU A 1 88 ? 20.570 -7.862 -5.976 1.00 90.38 88 GLU A O 1
ATOM 702 N N . ASN A 1 89 ? 18.460 -8.557 -6.223 1.00 88.94 89 ASN A N 1
ATOM 703 C CA . ASN A 1 89 ? 18.767 -9.575 -7.229 1.00 88.94 89 ASN A CA 1
ATOM 704 C C . ASN A 1 89 ? 18.795 -9.038 -8.674 1.00 88.94 89 ASN A C 1
ATOM 706 O O . ASN A 1 89 ? 18.802 -9.825 -9.623 1.00 88.94 89 ASN A O 1
ATOM 710 N N . LYS A 1 90 ? 18.794 -7.713 -8.860 1.00 87.38 90 LYS A N 1
ATOM 711 C CA . LYS A 1 90 ? 18.843 -7.049 -10.170 1.00 87.38 90 LYS A CA 1
ATOM 712 C C . LYS A 1 90 ? 19.856 -5.921 -10.149 1.00 87.38 90 LYS A C 1
ATOM 714 O O . LYS A 1 90 ? 19.929 -5.199 -9.169 1.00 87.38 90 LYS A O 1
ATOM 719 N N . LEU A 1 91 ? 20.596 -5.730 -11.238 1.00 89.56 91 LEU A N 1
ATOM 720 C CA . LEU A 1 91 ? 21.475 -4.570 -11.394 1.00 89.56 91 LEU A CA 1
ATOM 721 C C . LEU A 1 91 ? 20.679 -3.341 -11.840 1.00 89.56 91 LEU A C 1
ATOM 723 O O . LEU A 1 91 ? 19.705 -3.457 -12.582 1.00 89.56 91 LEU A O 1
ATOM 727 N N . TYR A 1 92 ? 21.129 -2.157 -11.421 1.00 87.12 92 TYR A N 1
ATOM 728 C CA . TYR A 1 92 ? 20.524 -0.878 -11.807 1.00 87.12 92 TYR A CA 1
ATOM 729 C C . TYR A 1 92 ? 20.563 -0.623 -13.320 1.00 87.12 92 TYR A C 1
ATOM 731 O O . TYR A 1 92 ? 19.704 0.069 -13.859 1.00 87.12 92 TYR A O 1
ATOM 739 N N . GLY A 1 93 ? 21.552 -1.182 -14.015 1.00 86.75 93 GLY A N 1
ATOM 740 C CA . GLY A 1 93 ? 21.699 -1.040 -15.454 1.00 86.75 93 GLY A CA 1
ATOM 741 C C . GLY A 1 93 ? 22.826 -1.908 -15.996 1.00 86.75 93 GLY A C 1
ATOM 742 O O . GLY A 1 93 ? 23.181 -2.934 -15.420 1.00 86.75 93 GLY A O 1
ATOM 743 N N . GLN A 1 94 ? 23.386 -1.489 -17.129 1.00 86.56 94 GLN A N 1
ATOM 744 C CA . GLN A 1 94 ? 24.543 -2.146 -17.732 1.00 86.56 94 GLN A CA 1
ATOM 745 C C . GLN A 1 94 ? 25.764 -2.030 -16.812 1.00 86.56 94 GLN A C 1
ATOM 747 O O . GLN A 1 94 ? 25.995 -0.983 -16.203 1.00 86.56 94 GLN A O 1
ATOM 752 N N . PHE A 1 95 ? 26.581 -3.085 -16.760 1.00 84.94 95 PHE A N 1
ATOM 753 C CA . PHE A 1 95 ? 27.691 -3.203 -15.810 1.00 84.94 95 PHE A CA 1
ATOM 754 C C . PHE A 1 95 ? 28.662 -2.010 -15.836 1.00 84.94 95 PHE A C 1
ATOM 756 O O . PHE A 1 95 ? 29.087 -1.555 -14.778 1.00 84.94 95 PHE A O 1
ATOM 763 N N . PHE A 1 96 ? 28.977 -1.449 -17.011 1.00 88.81 96 PHE A N 1
ATOM 764 C CA . PHE A 1 96 ? 29.889 -0.298 -17.105 1.00 88.81 96 PHE A CA 1
ATOM 765 C C . PHE A 1 96 ? 29.357 0.968 -16.415 1.00 88.81 96 PHE A C 1
ATOM 767 O O . PHE A 1 96 ? 30.139 1.855 -16.083 1.00 88.81 96 PHE A O 1
ATOM 774 N N . TYR A 1 97 ? 28.039 1.070 -16.234 1.00 86.50 97 TYR A N 1
ATOM 775 C CA . TYR A 1 97 ? 27.378 2.205 -15.603 1.00 86.50 97 TYR A CA 1
ATOM 776 C C . TYR A 1 97 ? 27.026 1.912 -14.140 1.00 86.50 97 TYR A C 1
ATOM 778 O O . TYR A 1 97 ? 27.287 2.740 -13.271 1.00 86.50 97 TYR A O 1
ATOM 786 N N . SER A 1 98 ? 26.451 0.739 -13.852 1.00 86.75 98 SER A N 1
ATOM 787 C CA . SER A 1 98 ? 25.965 0.396 -12.509 1.00 86.75 98 SER A CA 1
ATOM 788 C C . SER A 1 98 ? 26.979 -0.337 -11.635 1.00 86.75 98 SER A C 1
ATOM 790 O O . SER A 1 98 ? 26.787 -0.403 -10.423 1.00 86.75 98 SER A O 1
ATOM 792 N N . GLY A 1 99 ? 28.026 -0.938 -12.208 1.00 89.69 99 GLY A N 1
ATOM 793 C CA . GLY A 1 99 ? 28.895 -1.870 -11.487 1.00 89.69 99 GLY A CA 1
ATOM 794 C C . GLY A 1 99 ? 28.072 -2.958 -10.790 1.00 89.69 99 GLY A C 1
ATOM 795 O O . GLY A 1 99 ? 27.247 -3.611 -11.425 1.00 89.69 99 GLY A O 1
ATOM 796 N N . ASN A 1 100 ? 28.247 -3.081 -9.470 1.00 89.75 100 ASN A N 1
ATOM 797 C CA . ASN A 1 100 ? 27.493 -4.001 -8.605 1.00 89.75 100 ASN A CA 1
ATOM 798 C C . ASN A 1 100 ? 26.279 -3.349 -7.913 1.00 89.75 100 ASN A C 1
ATOM 800 O O . ASN A 1 100 ? 25.758 -3.894 -6.944 1.00 89.75 100 ASN A O 1
ATOM 804 N N . GLN A 1 101 ? 25.849 -2.163 -8.348 1.00 90.25 101 GLN A N 1
ATOM 805 C CA . GLN A 1 101 ? 24.703 -1.488 -7.748 1.00 90.25 101 GLN A CA 1
ATOM 806 C C . GLN A 1 101 ? 23.398 -2.196 -8.121 1.00 90.25 101 GLN A C 1
ATOM 808 O O . GLN A 1 101 ? 23.084 -2.372 -9.302 1.00 90.25 101 GLN A O 1
ATOM 813 N N . SER A 1 102 ? 22.619 -2.538 -7.100 1.00 91.62 102 SER A N 1
ATOM 814 C CA . SER A 1 102 ? 21.274 -3.099 -7.220 1.00 91.62 102 SER A CA 1
ATOM 815 C C . SER A 1 102 ? 20.277 -2.120 -7.857 1.00 91.62 102 SER A C 1
ATOM 817 O O . SER A 1 102 ? 20.448 -0.894 -7.806 1.00 91.62 102 SER A O 1
ATOM 819 N N . LEU A 1 103 ? 19.213 -2.656 -8.454 1.00 90.19 103 LEU A N 1
ATOM 820 C CA . LEU A 1 103 ? 18.134 -1.878 -9.046 1.00 90.19 103 LEU A CA 1
ATOM 821 C C . LEU A 1 103 ? 17.408 -1.088 -7.961 1.00 90.19 103 LEU A C 1
ATOM 823 O O . LEU A 1 103 ? 17.099 -1.605 -6.890 1.00 90.19 103 LEU A O 1
ATOM 827 N N . LYS A 1 104 ? 17.151 0.184 -8.252 1.00 91.00 104 LYS A N 1
ATOM 828 C CA . LYS A 1 104 ? 16.610 1.158 -7.315 1.00 91.00 104 LYS A CA 1
ATOM 829 C C . LYS A 1 104 ? 15.489 1.925 -7.980 1.00 91.00 104 LYS A C 1
ATOM 831 O O . LYS A 1 104 ? 15.615 2.309 -9.140 1.00 91.00 104 LYS A O 1
ATOM 836 N N . ASP A 1 105 ? 14.436 2.179 -7.224 1.00 90.06 105 ASP A N 1
ATOM 837 C CA . ASP A 1 105 ? 13.268 2.912 -7.696 1.00 90.06 105 ASP A CA 1
ATOM 838 C C . ASP A 1 105 ? 12.739 3.865 -6.617 1.00 90.06 105 ASP A C 1
ATOM 840 O O . ASP A 1 105 ? 13.002 3.701 -5.420 1.00 90.06 105 ASP A O 1
ATOM 844 N N . LYS A 1 106 ? 12.004 4.887 -7.050 1.00 90.88 106 LYS A N 1
ATOM 845 C CA . LYS A 1 106 ? 11.350 5.875 -6.190 1.00 90.88 106 LYS A CA 1
ATOM 846 C C . LYS A 1 106 ? 9.871 5.912 -6.535 1.00 90.88 106 LYS A C 1
ATOM 848 O O . LYS A 1 106 ? 9.520 6.251 -7.658 1.00 90.88 106 LYS A O 1
ATOM 853 N N . GLY A 1 107 ? 9.028 5.644 -5.548 1.00 90.38 107 GLY A N 1
ATOM 854 C CA . GLY A 1 107 ? 7.578 5.711 -5.667 1.00 90.38 107 GLY A CA 1
ATOM 855 C C . GLY A 1 107 ? 6.995 6.838 -4.821 1.00 90.38 107 GLY A C 1
ATOM 856 O O . GLY A 1 107 ? 7.455 7.101 -3.706 1.00 90.38 107 GLY A O 1
ATOM 857 N N . PHE A 1 108 ? 5.964 7.483 -5.358 1.00 94.62 108 PHE A N 1
ATOM 858 C CA . PHE A 1 108 ? 5.082 8.372 -4.608 1.00 94.62 108 PHE A CA 1
ATOM 859 C C . PHE A 1 108 ? 3.673 7.796 -4.631 1.00 94.62 108 PHE A C 1
ATOM 861 O O . PHE A 1 108 ? 3.083 7.654 -5.704 1.00 94.62 108 PHE A O 1
ATOM 868 N N . ASP A 1 109 ? 3.139 7.511 -3.451 1.00 95.81 109 ASP A N 1
ATOM 869 C CA . ASP A 1 109 ? 1.817 6.931 -3.284 1.00 95.81 109 ASP A CA 1
ATOM 870 C C . ASP A 1 109 ? 0.882 7.956 -2.632 1.00 95.81 109 ASP A C 1
ATOM 872 O O . ASP A 1 109 ? 1.288 8.751 -1.776 1.00 95.81 109 ASP A O 1
ATOM 876 N N . LEU A 1 110 ? -0.385 7.928 -3.032 1.00 97.25 110 LEU A N 1
ATOM 877 C CA . LEU A 1 110 ? -1.454 8.741 -2.471 1.00 97.25 110 LEU A CA 1
ATOM 878 C C . LEU A 1 110 ? -2.637 7.845 -2.128 1.00 97.25 110 LEU A C 1
ATOM 880 O O . LEU A 1 110 ? -3.158 7.125 -2.977 1.00 97.25 110 LEU A O 1
ATOM 884 N N . LYS A 1 111 ? -3.112 7.957 -0.894 1.00 98.38 111 LYS A N 1
ATOM 885 C CA . LYS A 1 111 ? -4.285 7.260 -0.387 1.00 98.38 111 LYS A CA 1
ATOM 886 C C . LYS A 1 111 ? -5.279 8.280 0.145 1.00 98.38 111 LYS A C 1
ATOM 888 O O . LYS A 1 111 ? -4.947 9.119 0.982 1.00 98.38 111 LYS A O 1
ATOM 893 N N . LEU A 1 112 ? -6.514 8.202 -0.336 1.00 98.62 112 LEU A N 1
ATOM 894 C CA . LEU A 1 112 ? -7.588 9.134 -0.012 1.00 98.62 112 LEU A CA 1
ATOM 895 C C . LEU A 1 112 ? -8.775 8.388 0.585 1.00 98.62 112 LEU A C 1
ATOM 897 O O . LEU A 1 112 ? -9.243 7.387 0.038 1.00 98.62 112 LEU A O 1
ATOM 901 N N . ARG A 1 113 ? -9.299 8.885 1.708 1.00 98.38 113 ARG A N 1
ATOM 902 C CA . ARG A 1 113 ? -10.537 8.362 2.286 1.00 98.38 113 ARG A CA 1
ATOM 903 C C . ARG A 1 113 ? -11.727 8.997 1.587 1.00 98.38 113 ARG A C 1
ATOM 905 O O . ARG A 1 113 ? -11.919 10.205 1.668 1.00 98.38 113 ARG A O 1
ATOM 912 N N . LEU A 1 114 ? -12.568 8.162 0.992 1.00 98.44 114 LEU A N 1
ATOM 913 C CA . LEU A 1 114 ? -13.813 8.580 0.354 1.00 98.44 114 LEU A CA 1
ATOM 914 C C . LEU A 1 114 ? -14.986 8.586 1.339 1.00 98.44 114 LEU A C 1
ATOM 916 O O . LEU A 1 114 ? -15.859 9.444 1.263 1.00 98.44 114 LEU A O 1
ATOM 920 N N . MET A 1 115 ? -15.005 7.643 2.285 1.00 98.31 115 MET A N 1
ATOM 921 C CA . MET A 1 115 ? -16.066 7.546 3.289 1.00 98.31 115 MET A CA 1
ATOM 922 C C . MET A 1 115 ? -15.495 7.109 4.633 1.00 98.31 115 MET A C 1
ATOM 924 O O . MET A 1 115 ? -14.723 6.154 4.706 1.00 98.31 115 MET A O 1
ATOM 928 N N . LYS A 1 116 ? -15.878 7.804 5.710 1.00 97.31 116 LYS A N 1
ATOM 929 C CA . LYS A 1 116 ? -15.543 7.405 7.082 1.00 97.31 116 LYS A CA 1
ATOM 930 C C . LYS A 1 116 ? -16.454 6.262 7.523 1.00 97.31 116 LYS A C 1
ATOM 932 O O . LYS A 1 116 ? -17.651 6.273 7.242 1.00 97.31 116 LYS A O 1
ATOM 937 N N . GLU A 1 117 ? -15.886 5.302 8.246 1.00 97.19 117 GLU A N 1
ATOM 938 C CA . GLU A 1 117 ? -16.672 4.248 8.879 1.00 97.19 117 GLU A CA 1
ATOM 939 C C . GLU A 1 117 ? -17.703 4.847 9.845 1.00 97.19 117 GLU A C 1
ATOM 941 O O . GLU A 1 117 ? -17.391 5.726 10.652 1.00 97.19 117 GLU A O 1
ATOM 946 N N . SER A 1 118 ? -18.930 4.336 9.776 1.00 95.88 118 SER A N 1
ATOM 947 C CA . SER A 1 118 ? -19.987 4.613 10.748 1.00 95.88 118 SER A CA 1
ATOM 948 C C . SER A 1 118 ? -20.448 3.308 11.392 1.00 95.88 118 SER A C 1
ATOM 950 O O . SER A 1 118 ? -19.867 2.248 11.168 1.00 95.88 118 SER A O 1
ATOM 952 N N . ARG A 1 119 ? -21.537 3.334 12.164 1.00 94.25 119 ARG A N 1
ATOM 953 C CA . ARG A 1 119 ? -22.150 2.097 12.664 1.00 94.25 119 ARG A CA 1
ATOM 954 C C . ARG A 1 119 ? -22.612 1.187 11.518 1.00 94.25 119 ARG A C 1
ATOM 956 O O . ARG A 1 119 ? -22.379 -0.016 11.582 1.00 94.25 119 ARG A O 1
ATOM 963 N N . LEU A 1 120 ? -23.193 1.752 10.458 1.00 95.19 120 LEU A N 1
ATOM 964 C CA . LEU A 1 120 ? -23.840 0.992 9.377 1.00 95.19 120 LEU A CA 1
ATOM 965 C C . LEU A 1 120 ? -23.002 0.886 8.098 1.00 95.19 120 LEU A C 1
ATOM 967 O O . LEU A 1 120 ? -23.180 -0.053 7.335 1.00 95.19 120 LEU A O 1
ATOM 971 N N . THR A 1 121 ? -22.076 1.813 7.870 1.00 97.38 121 THR A N 1
ATOM 972 C CA . THR A 1 121 ? -21.254 1.852 6.651 1.00 97.38 121 THR A CA 1
ATOM 973 C C . THR A 1 121 ? -19.805 1.465 6.951 1.00 97.38 121 THR A C 1
ATOM 975 O O . THR A 1 121 ? -19.335 1.726 8.065 1.00 97.38 121 THR A O 1
ATOM 978 N N . PRO A 1 122 ? -19.088 0.818 6.014 1.00 97.94 122 PRO A N 1
ATOM 979 C CA . PRO A 1 122 ? -17.646 0.616 6.129 1.00 97.94 122 PRO A CA 1
ATOM 980 C C . PRO A 1 122 ? -16.883 1.924 5.864 1.00 97.94 122 PRO A C 1
ATOM 982 O O . PRO A 1 122 ? -17.443 2.897 5.364 1.00 97.94 122 PRO A O 1
ATOM 985 N N . SER A 1 123 ? -15.594 1.950 6.193 1.00 98.19 123 SER A N 1
ATOM 986 C CA . SER A 1 123 ? -14.664 2.933 5.628 1.00 98.19 123 SER A CA 1
ATOM 987 C C . SER A 1 123 ? -14.426 2.594 4.157 1.00 98.19 123 SER A C 1
ATOM 989 O O . SER A 1 123 ? -14.343 1.412 3.826 1.00 98.19 123 SER A O 1
ATOM 991 N N . LEU A 1 124 ? -14.289 3.601 3.296 1.00 98.62 124 LEU A N 1
ATOM 992 C CA . LEU A 1 124 ? -13.929 3.440 1.884 1.00 98.62 124 LEU A CA 1
ATOM 993 C C . LEU A 1 124 ? -12.713 4.310 1.575 1.00 98.62 124 LEU A C 1
ATOM 995 O O . LEU A 1 124 ? -12.702 5.499 1.908 1.00 98.62 124 LEU A O 1
ATOM 999 N N . ALA A 1 125 ? -11.724 3.729 0.907 1.00 98.69 125 ALA A N 1
ATOM 1000 C CA . ALA A 1 125 ? -10.533 4.421 0.443 1.00 98.69 125 ALA A CA 1
ATOM 1001 C C . ALA A 1 125 ? -10.227 4.083 -1.015 1.00 98.69 125 ALA A C 1
ATOM 1003 O O . ALA A 1 125 ? -10.488 2.971 -1.476 1.00 98.69 125 ALA A O 1
ATOM 1004 N N . VAL A 1 126 ? -9.637 5.054 -1.701 1.00 98.62 126 VAL A N 1
ATOM 1005 C CA . VAL A 1 126 ? -8.984 4.877 -2.995 1.00 98.62 126 VAL A CA 1
ATOM 1006 C C . VAL A 1 126 ? -7.503 5.161 -2.818 1.00 98.62 126 VAL A C 1
ATOM 1008 O O . VAL A 1 126 ? -7.137 6.072 -2.071 1.00 98.62 126 VAL A O 1
ATOM 1011 N N . GLY A 1 127 ? -6.658 4.388 -3.483 1.00 97.94 127 GLY A N 1
ATOM 1012 C CA . GLY A 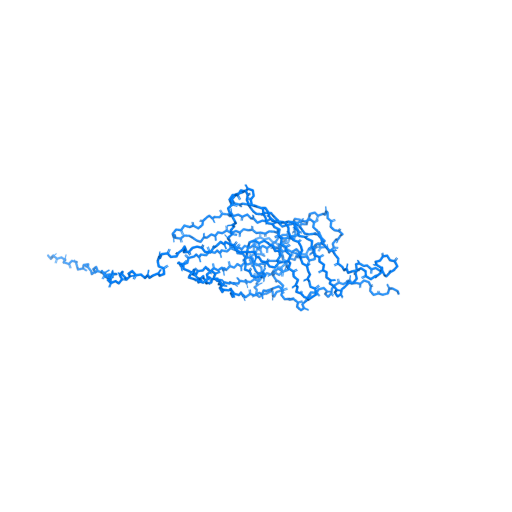1 127 ? -5.228 4.629 -3.471 1.00 97.94 127 GLY A CA 1
ATOM 1013 C C . GLY A 1 127 ? -4.599 4.459 -4.836 1.00 97.94 127 GLY A C 1
ATOM 1014 O O . GLY A 1 127 ? -5.092 3.723 -5.689 1.00 97.94 127 GLY A O 1
ATOM 1015 N N . LEU A 1 128 ? -3.509 5.186 -5.009 1.00 96.44 128 LEU A N 1
ATOM 1016 C CA . LEU A 1 128 ? -2.667 5.215 -6.184 1.00 96.44 128 LEU A CA 1
ATOM 1017 C C . LEU A 1 128 ? -1.236 5.034 -5.683 1.00 96.44 128 LEU A C 1
ATOM 1019 O O . LEU A 1 128 ? -0.767 5.832 -4.873 1.00 96.44 128 LEU A O 1
ATOM 1023 N N . ARG A 1 129 ? -0.561 3.985 -6.133 1.00 93.94 129 ARG A N 1
ATOM 1024 C CA . ARG A 1 129 ? 0.848 3.726 -5.846 1.00 93.94 129 ARG A CA 1
ATOM 1025 C C . ARG A 1 129 ? 1.680 4.067 -7.076 1.00 93.94 129 ARG A C 1
ATOM 1027 O O . ARG A 1 129 ? 1.248 3.818 -8.202 1.00 93.94 129 ARG A O 1
ATOM 1034 N N . ASP A 1 130 ? 2.865 4.617 -6.840 1.00 91.25 130 ASP A N 1
ATOM 1035 C CA . ASP A 1 130 ? 3.846 4.955 -7.873 1.00 91.25 130 ASP A CA 1
ATOM 1036 C C . ASP A 1 130 ? 3.317 5.941 -8.946 1.00 91.25 130 ASP A C 1
ATOM 1038 O O . ASP A 1 130 ? 3.409 5.718 -10.151 1.00 91.25 130 ASP A O 1
ATOM 1042 N N . ILE A 1 131 ? 2.733 7.064 -8.501 1.00 88.25 131 ILE A N 1
ATOM 1043 C CA . ILE A 1 131 ? 2.074 8.079 -9.354 1.00 88.25 131 ILE A CA 1
ATOM 1044 C C . ILE A 1 131 ? 3.055 8.815 -10.292 1.00 88.25 131 ILE A C 1
ATOM 1046 O O . ILE A 1 131 ? 2.641 9.418 -11.284 1.00 88.25 131 ILE A O 1
ATOM 1050 N N . GLY A 1 132 ? 4.352 8.770 -9.995 1.00 78.31 132 GLY A N 1
ATOM 1051 C CA . GLY A 1 132 ? 5.387 9.474 -10.754 1.00 78.31 132 GLY A CA 1
ATOM 1052 C C . GLY A 1 132 ? 6.755 8.800 -10.733 1.00 78.31 132 GLY A C 1
ATOM 1053 O O . GLY A 1 132 ? 7.753 9.480 -10.975 1.00 78.31 132 GLY A O 1
ATOM 1054 N N . GLY A 1 133 ? 6.833 7.509 -10.410 1.00 80.69 133 GLY A N 1
ATOM 1055 C CA . GLY A 1 133 ? 8.059 6.727 -10.552 1.00 80.69 133 GLY A CA 1
ATOM 1056 C C . GLY A 1 133 ? 8.075 5.933 -11.853 1.00 80.69 133 GLY A C 1
ATOM 1057 O O . GLY A 1 133 ? 7.471 6.326 -12.855 1.00 80.69 133 GLY A O 1
ATOM 1058 N N . THR A 1 134 ? 8.857 4.859 -11.877 1.00 81.81 134 THR A N 1
ATOM 1059 C CA . THR A 1 134 ? 9.160 4.117 -13.114 1.00 81.81 134 THR A CA 1
ATOM 1060 C C . THR A 1 134 ? 7.983 3.292 -13.635 1.00 81.81 134 THR A C 1
ATOM 1062 O O . THR A 1 134 ? 7.978 2.902 -14.805 1.00 81.81 134 THR A O 1
ATOM 1065 N N . GLY A 1 135 ? 6.975 3.049 -12.794 1.00 82.56 135 GLY A N 1
ATOM 1066 C CA . GLY A 1 135 ? 5.828 2.202 -13.099 1.00 82.56 135 GLY A CA 1
ATOM 1067 C C . GLY A 1 135 ? 6.008 0.752 -12.648 1.00 82.56 135 GLY A C 1
ATOM 1068 O O . GLY A 1 135 ? 5.049 -0.014 -12.714 1.00 82.56 135 GLY A O 1
ATOM 1069 N N . LEU A 1 136 ? 7.196 0.373 -12.154 1.00 81.81 136 LEU A N 1
ATOM 1070 C CA . LEU A 1 136 ? 7.497 -0.985 -11.680 1.00 81.81 136 LEU A CA 1
ATOM 1071 C C . LEU A 1 136 ? 6.580 -1.430 -10.539 1.00 81.81 136 LEU A C 1
ATOM 1073 O O . LEU A 1 136 ? 6.293 -2.616 -10.401 1.00 81.81 136 LEU A O 1
ATOM 1077 N N . SER A 1 137 ? 6.122 -0.477 -9.727 1.00 85.38 137 SER A N 1
ATOM 1078 C CA . SER A 1 137 ? 5.238 -0.738 -8.591 1.00 85.38 137 SER A CA 1
ATOM 1079 C C . SER A 1 137 ? 3.909 0.009 -8.688 1.00 85.38 137 SER A C 1
ATOM 1081 O O . SER A 1 137 ? 3.212 0.182 -7.685 1.00 85.38 137 SER A O 1
ATOM 1083 N N . SER A 1 138 ? 3.548 0.425 -9.907 1.00 90.44 138 SER A N 1
ATOM 1084 C CA . SER A 1 138 ? 2.299 1.125 -10.180 1.00 90.44 138 SER A CA 1
ATOM 1085 C C . SER A 1 138 ? 1.102 0.229 -9.924 1.00 90.44 138 SER A C 1
ATOM 1087 O O . SER A 1 138 ? 0.987 -0.882 -10.448 1.00 90.44 138 SER A O 1
ATOM 1089 N N . ALA A 1 139 ? 0.209 0.732 -9.083 1.00 93.00 139 ALA A N 1
ATOM 1090 C CA . ALA A 1 139 ? -1.030 0.069 -8.745 1.00 93.00 139 ALA A CA 1
ATOM 1091 C C . ALA A 1 139 ? -2.087 1.095 -8.364 1.00 93.00 139 ALA A C 1
ATOM 1093 O O . ALA A 1 139 ? -1.792 2.134 -7.776 1.00 93.00 139 ALA A O 1
ATOM 1094 N N . GLU A 1 140 ? -3.340 0.757 -8.622 1.00 96.19 140 GLU A N 1
ATOM 1095 C CA . GLU A 1 140 ? -4.483 1.487 -8.092 1.00 96.19 140 GLU A CA 1
ATOM 1096 C C . GLU A 1 140 ? -5.347 0.528 -7.288 1.00 96.19 140 GLU A C 1
ATOM 1098 O O . GLU A 1 140 ? -5.354 -0.678 -7.543 1.00 96.19 140 GLU A O 1
ATOM 1103 N N . TYR A 1 141 ? -6.075 1.041 -6.302 1.00 98.00 141 TYR A N 1
ATOM 1104 C CA . TYR A 1 141 ? -6.980 0.205 -5.529 1.00 98.00 141 TYR A CA 1
ATOM 1105 C C . TYR A 1 141 ? -8.194 0.952 -5.005 1.00 98.00 141 TYR A C 1
ATOM 1107 O O . TYR A 1 141 ? -8.160 2.153 -4.734 1.00 98.00 141 TYR A O 1
ATOM 1115 N N . LEU A 1 142 ? -9.256 0.182 -4.783 1.00 98.50 142 LEU A N 1
ATOM 1116 C CA . LEU A 1 142 ? -10.373 0.542 -3.923 1.00 98.50 142 LEU A CA 1
ATOM 1117 C C . LEU A 1 142 ? -10.416 -0.450 -2.769 1.00 98.50 142 LEU A C 1
ATOM 1119 O O . LEU A 1 142 ? -10.449 -1.656 -2.993 1.00 98.50 142 LEU A O 1
ATOM 1123 N N . ALA A 1 143 ? -10.438 0.056 -1.541 1.00 98.50 143 ALA A N 1
ATOM 1124 C CA . ALA A 1 143 ? -10.505 -0.763 -0.340 1.00 98.50 143 ALA A CA 1
ATOM 1125 C C . ALA A 1 143 ? -11.688 -0.333 0.523 1.00 98.50 143 ALA A C 1
ATOM 1127 O O . ALA A 1 143 ? -11.893 0.859 0.768 1.00 98.50 143 ALA A O 1
ATOM 1128 N N . ILE A 1 144 ? -12.428 -1.311 1.032 1.00 98.50 144 ILE A N 1
ATOM 1129 C CA . ILE A 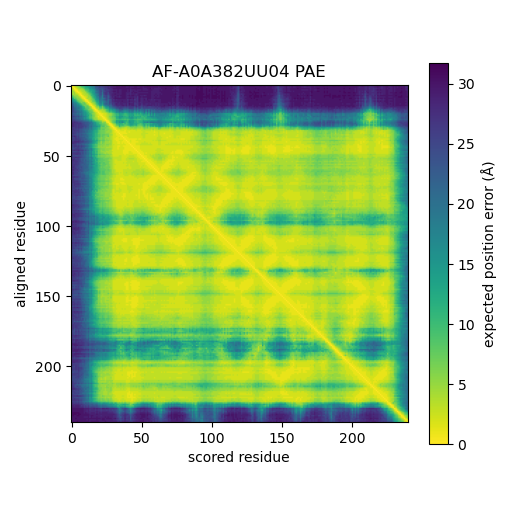1 144 ? -13.390 -1.125 2.109 1.00 98.50 144 ILE A CA 1
ATOM 1130 C C . ILE A 1 144 ? -12.888 -1.821 3.365 1.00 98.50 144 ILE A C 1
ATOM 1132 O O . ILE A 1 144 ? -12.388 -2.942 3.296 1.00 98.50 144 ILE A O 1
ATOM 1136 N N . SER A 1 145 ? -13.048 -1.173 4.519 1.00 98.12 145 SER A N 1
ATOM 1137 C CA . SER A 1 145 ? -12.730 -1.788 5.810 1.00 98.12 145 SER A CA 1
ATOM 1138 C C . SER A 1 145 ? -13.840 -1.580 6.826 1.00 98.12 145 SER A C 1
ATOM 1140 O O . SER A 1 145 ? -14.431 -0.500 6.907 1.00 98.12 145 SER A O 1
ATOM 1142 N N . LYS A 1 146 ? -14.115 -2.610 7.624 1.00 97.56 146 LYS A N 1
ATOM 1143 C CA . LYS A 1 146 ? -15.144 -2.589 8.663 1.00 97.56 146 LYS A CA 1
ATOM 1144 C C . LYS A 1 146 ? -14.632 -3.260 9.926 1.00 97.56 146 LYS A C 1
ATOM 1146 O O . LYS A 1 146 ? -14.123 -4.380 9.868 1.00 97.56 146 LYS A O 1
ATOM 1151 N N . ARG A 1 147 ? -14.807 -2.581 11.060 1.00 94.12 147 ARG A N 1
ATOM 1152 C CA . ARG A 1 147 ? -14.399 -3.078 12.371 1.00 94.12 147 ARG A CA 1
ATOM 1153 C C . ARG A 1 147 ? -15.597 -3.631 13.135 1.00 94.12 147 ARG A C 1
ATOM 1155 O O . ARG A 1 147 ? -16.614 -2.965 13.322 1.00 94.12 147 ARG A O 1
ATOM 1162 N N . PHE A 1 148 ? -15.435 -4.851 13.622 1.00 92.69 148 PHE A N 1
ATOM 1163 C CA . PHE A 1 148 ? -16.367 -5.585 14.465 1.00 92.69 148 PHE A CA 1
ATOM 1164 C C . PHE A 1 148 ? -15.685 -5.879 15.804 1.00 92.69 148 PHE A C 1
ATOM 1166 O O . PHE A 1 148 ? -15.079 -6.932 16.009 1.00 92.69 148 PHE A O 1
ATOM 1173 N N . GLY A 1 149 ? -15.731 -4.905 16.716 1.00 89.50 149 GLY A N 1
ATOM 1174 C CA . GLY A 1 149 ? -14.998 -4.985 17.980 1.00 89.50 149 GLY A CA 1
ATOM 1175 C C . GLY A 1 149 ? -13.491 -5.095 17.734 1.00 89.50 149 GLY A C 1
ATOM 1176 O O . GLY A 1 149 ? -12.877 -4.150 17.248 1.00 89.50 149 GLY A O 1
ATOM 1177 N N . ARG A 1 150 ? -12.916 -6.260 18.052 1.00 89.69 150 ARG A N 1
ATOM 1178 C CA . ARG A 1 150 ? -11.476 -6.559 17.926 1.00 89.69 150 ARG A CA 1
ATOM 1179 C C . ARG A 1 150 ? -11.053 -7.056 16.542 1.00 89.69 150 ARG A C 1
ATOM 1181 O O . ARG A 1 150 ? -9.856 -7.160 16.294 1.00 89.69 150 ARG A O 1
ATOM 1188 N N . LEU A 1 151 ? -12.013 -7.390 15.680 1.00 93.00 151 LEU A N 1
ATOM 1189 C CA . LEU A 1 151 ? -11.769 -7.845 14.315 1.00 93.00 151 LEU A CA 1
ATOM 1190 C C . LEU A 1 151 ? -11.931 -6.672 13.346 1.00 93.00 151 LEU A C 1
ATOM 1192 O O . LEU A 1 151 ? -12.996 -6.063 13.283 1.00 93.00 151 LEU A O 1
ATOM 1196 N N . ASP A 1 152 ? -10.906 -6.381 12.563 1.00 95.62 152 ASP A N 1
ATOM 1197 C CA . ASP A 1 152 ? -10.955 -5.467 11.430 1.00 95.62 152 ASP A CA 1
ATOM 1198 C C . ASP A 1 152 ? -10.914 -6.277 10.138 1.00 95.62 152 ASP A C 1
ATOM 1200 O O . ASP A 1 152 ? -10.059 -7.140 9.956 1.00 95.62 152 ASP A O 1
ATOM 1204 N N . THR A 1 153 ? -11.862 -6.027 9.250 1.00 97.31 153 THR A N 1
ATOM 1205 C CA . THR A 1 153 ? -12.004 -6.759 7.989 1.00 97.31 153 THR A CA 1
ATOM 1206 C C . THR A 1 153 ? -11.767 -5.809 6.837 1.00 97.31 153 THR A C 1
ATOM 1208 O O . THR A 1 153 ? -12.163 -4.646 6.909 1.00 97.31 153 THR A O 1
ATOM 1211 N N . THR A 1 154 ? -11.119 -6.292 5.783 1.00 98.38 154 THR A N 1
ATOM 1212 C CA . THR A 1 154 ? -10.846 -5.533 4.566 1.00 98.38 154 THR A CA 1
ATOM 1213 C C . THR A 1 154 ? -11.178 -6.371 3.343 1.00 98.38 154 THR A C 1
ATOM 1215 O O . THR A 1 154 ? -10.861 -7.557 3.286 1.00 98.38 154 THR A O 1
ATOM 1218 N N . LEU A 1 155 ? -11.802 -5.731 2.361 1.00 98.50 155 LEU A N 1
ATOM 1219 C CA . LEU A 1 155 ? -12.031 -6.265 1.025 1.00 98.50 155 LEU A CA 1
ATOM 1220 C C . LEU A 1 155 ? -11.716 -5.155 0.026 1.00 98.50 155 LEU A C 1
ATOM 1222 O O . LEU A 1 155 ? -12.032 -3.991 0.282 1.00 98.50 155 LEU A O 1
ATOM 1226 N N . GLY A 1 156 ? -11.124 -5.489 -1.109 1.00 98.25 156 GLY A N 1
ATOM 1227 C CA . GLY A 1 156 ? -10.855 -4.487 -2.124 1.00 98.25 156 GLY A CA 1
ATOM 1228 C C . GLY A 1 156 ? -10.553 -5.063 -3.490 1.00 98.25 156 GLY A C 1
ATOM 1229 O O . GLY A 1 156 ? -10.445 -6.273 -3.664 1.00 98.25 156 GLY A O 1
ATOM 1230 N N . ILE A 1 157 ? -10.460 -4.159 -4.458 1.00 98.25 157 ILE A N 1
ATOM 1231 C CA . ILE A 1 157 ? -10.057 -4.452 -5.830 1.00 98.25 157 ILE A CA 1
ATOM 1232 C C . ILE A 1 157 ? -8.767 -3.693 -6.098 1.00 98.25 157 ILE A C 1
ATOM 1234 O O . ILE A 1 157 ? -8.686 -2.499 -5.798 1.00 98.25 157 ILE A O 1
ATOM 1238 N N . GLY A 1 158 ? -7.780 -4.393 -6.645 1.00 97.06 158 GLY A N 1
ATOM 1239 C CA . GLY A 1 158 ? -6.513 -3.836 -7.095 1.00 97.06 158 GLY A CA 1
ATOM 1240 C C . GLY A 1 158 ? -6.365 -3.913 -8.611 1.00 97.06 158 GLY A C 1
ATOM 1241 O O . GLY A 1 158 ? -6.869 -4.842 -9.238 1.00 97.06 158 GLY A O 1
ATOM 1242 N N . TRP A 1 159 ? -5.639 -2.950 -9.169 1.00 95.12 159 TRP A N 1
ATOM 1243 C CA . TRP A 1 159 ? -5.165 -2.887 -10.552 1.00 95.12 159 TRP A CA 1
ATOM 1244 C C . TRP A 1 159 ? -3.644 -2.707 -10.563 1.00 95.12 159 TRP A C 1
ATOM 1246 O O . TRP A 1 159 ? -3.040 -2.380 -9.537 1.00 95.12 159 TRP A O 1
ATOM 1256 N N . GLY A 1 160 ? -3.016 -2.908 -11.723 1.00 91.62 160 GLY A N 1
ATOM 1257 C CA . GLY A 1 160 ? -1.556 -2.866 -11.838 1.00 91.62 160 GLY A CA 1
ATOM 1258 C C . GLY A 1 160 ? -0.926 -3.969 -10.989 1.00 91.62 160 GLY A C 1
ATOM 1259 O O . GLY A 1 160 ? -1.437 -5.088 -10.981 1.00 91.62 160 GLY A O 1
ATOM 1260 N N . LEU A 1 161 ? 0.125 -3.652 -10.227 1.00 91.12 161 LEU A N 1
ATOM 1261 C CA . LEU A 1 161 ? 0.810 -4.640 -9.385 1.00 91.12 161 LEU A CA 1
ATOM 1262 C C . LEU A 1 161 ? -0.119 -5.297 -8.353 1.00 91.12 161 LEU A C 1
ATOM 1264 O O . LEU A 1 161 ? 0.058 -6.462 -8.040 1.00 91.12 161 LEU A O 1
ATOM 1268 N N . LEU A 1 162 ? -1.126 -4.593 -7.826 1.00 94.19 162 LEU A N 1
ATOM 1269 C CA . LEU A 1 162 ? -2.092 -5.193 -6.891 1.00 94.19 162 LEU A CA 1
ATOM 1270 C C . LEU A 1 162 ? -3.102 -6.119 -7.587 1.00 94.19 162 LEU A C 1
ATOM 1272 O O . LEU A 1 162 ? -3.776 -6.901 -6.923 1.00 94.19 162 LEU A O 1
ATOM 1276 N N . GLY A 1 163 ? -3.237 -6.010 -8.908 1.00 93.25 163 GLY A N 1
ATOM 1277 C CA . GLY A 1 163 ? -4.173 -6.774 -9.726 1.00 93.25 163 GLY A CA 1
ATOM 1278 C C . GLY A 1 163 ? -3.542 -7.938 -10.492 1.00 93.25 163 GLY A C 1
ATOM 1279 O O . GLY A 1 163 ? -4.235 -8.520 -11.323 1.00 93.25 163 GLY A O 1
ATOM 1280 N N . SER A 1 164 ? -2.263 -8.259 -10.253 1.00 91.06 164 SER A N 1
ATOM 1281 C CA . SER A 1 164 ? -1.464 -9.194 -11.069 1.00 91.06 164 SER A CA 1
ATOM 1282 C C . SER A 1 164 ? -2.032 -10.611 -11.165 1.00 91.06 164 SER A C 1
ATOM 1284 O O . SER A 1 164 ? -1.809 -11.295 -12.159 1.00 91.06 164 SER A O 1
ATOM 1286 N N . ASP A 1 165 ? -2.761 -11.071 -10.146 1.00 91.38 165 ASP A N 1
ATOM 1287 C CA . ASP A 1 165 ? -3.440 -12.374 -10.174 1.00 91.38 165 ASP A CA 1
ATOM 1288 C C . ASP A 1 165 ? -4.580 -12.425 -11.214 1.00 91.38 165 ASP A C 1
ATOM 1290 O O . ASP A 1 165 ? -4.962 -13.492 -11.686 1.00 91.38 165 ASP A O 1
ATOM 1294 N N . GLY A 1 166 ? -5.134 -11.268 -11.603 1.00 92.94 166 GLY A N 1
ATOM 1295 C CA . GLY A 1 166 ? -6.140 -11.172 -12.664 1.00 92.94 166 GLY A CA 1
ATOM 1296 C C . GLY A 1 166 ? -7.415 -11.981 -12.404 1.00 92.94 166 GLY A C 1
ATOM 1297 O O . GLY A 1 166 ? -8.105 -12.359 -13.352 1.00 92.94 166 GLY A O 1
ATOM 1298 N N . ASN A 1 167 ? -7.731 -12.273 -11.137 1.00 93.38 167 ASN A N 1
ATOM 1299 C CA . ASN A 1 167 ? -8.806 -13.196 -10.758 1.00 93.38 167 ASN A CA 1
ATOM 1300 C C . ASN A 1 167 ? -10.227 -12.665 -11.017 1.00 93.38 167 ASN A C 1
ATOM 1302 O O . ASN A 1 167 ? -11.202 -13.403 -10.849 1.00 93.38 167 ASN A O 1
ATOM 1306 N N . ILE A 1 168 ? -10.357 -11.418 -11.481 1.00 94.38 168 ILE A N 1
ATOM 1307 C CA . ILE A 1 168 ? -11.615 -10.858 -11.966 1.00 94.38 168 ILE A CA 1
ATOM 1308 C C . ILE A 1 168 ? -11.457 -10.116 -13.286 1.00 94.38 168 ILE A C 1
ATOM 1310 O O . ILE A 1 168 ? -10.416 -9.555 -13.625 1.00 94.38 168 ILE A O 1
ATOM 1314 N N . ARG A 1 169 ? -12.567 -10.022 -14.020 1.00 92.75 169 ARG A N 1
ATOM 1315 C CA . ARG A 1 169 ? -12.680 -9.064 -15.119 1.00 92.75 169 ARG A CA 1
ATOM 1316 C C . ARG A 1 169 ? -12.732 -7.650 -14.542 1.00 92.75 169 ARG A C 1
ATOM 1318 O O . ARG A 1 169 ? -13.538 -7.390 -13.651 1.00 92.75 169 ARG A O 1
ATOM 1325 N N . ASN A 1 170 ? -11.936 -6.737 -15.099 1.00 93.69 170 ASN A N 1
ATOM 1326 C CA . ASN A 1 170 ? -11.941 -5.336 -14.686 1.00 93.69 170 ASN A CA 1
ATOM 1327 C C . ASN A 1 170 ? -13.369 -4.751 -14.764 1.00 93.69 170 ASN A C 1
ATOM 1329 O O . ASN A 1 170 ? -13.953 -4.717 -15.857 1.00 93.69 170 ASN A O 1
ATOM 1333 N N . PRO A 1 171 ? -13.943 -4.296 -13.632 1.00 92.06 171 PRO A N 1
ATOM 1334 C CA . PRO A 1 171 ? -15.316 -3.800 -13.590 1.00 92.06 171 PRO A CA 1
ATOM 1335 C C . PRO A 1 171 ? -15.515 -2.542 -14.447 1.00 92.06 171 PRO A C 1
ATOM 1337 O O . PRO A 1 171 ? -16.619 -2.311 -14.943 1.00 92.06 171 PRO A O 1
ATOM 1340 N N . PHE A 1 172 ? -14.458 -1.759 -14.684 1.00 91.88 172 PHE A N 1
ATOM 1341 C CA . PHE A 1 172 ? -14.530 -0.530 -15.475 1.00 91.88 172 PHE A CA 1
ATOM 1342 C C . PHE A 1 172 ? -14.478 -0.754 -16.987 1.00 91.88 172 PHE A C 1
ATOM 1344 O O . PHE A 1 172 ? -14.796 0.165 -17.740 1.00 91.88 172 PHE A O 1
ATOM 1351 N N . ASN A 1 173 ? -14.238 -1.987 -17.449 1.00 88.88 173 ASN A N 1
ATOM 1352 C CA . ASN A 1 173 ? -14.344 -2.328 -18.874 1.00 88.88 173 ASN A CA 1
ATOM 1353 C C . ASN A 1 173 ? -15.747 -2.071 -19.440 1.00 88.88 173 ASN A C 1
ATOM 1355 O O . ASN A 1 173 ? -15.893 -1.874 -20.638 1.00 88.88 173 ASN A O 1
ATOM 1359 N N . SER A 1 174 ? -16.782 -2.089 -18.595 1.00 86.56 174 SER A N 1
ATOM 1360 C CA . SER A 1 174 ? -18.158 -1.798 -19.025 1.00 86.56 174 SER A CA 1
ATOM 1361 C C . SER A 1 174 ? -18.449 -0.297 -19.127 1.00 86.56 174 SER A C 1
ATOM 1363 O O . SER A 1 174 ? -19.490 0.080 -19.654 1.00 86.56 174 SER A O 1
ATOM 1365 N N . ILE A 1 175 ? -17.569 0.555 -18.588 1.00 88.94 175 ILE A N 1
ATOM 1366 C CA . ILE A 1 175 ? -17.724 2.014 -18.601 1.00 88.94 175 ILE A CA 1
ATOM 1367 C C . ILE A 1 175 ? -17.101 2.591 -19.873 1.00 88.94 175 ILE A C 1
ATOM 1369 O O . ILE A 1 175 ? -17.725 3.416 -20.536 1.00 88.94 175 ILE A O 1
ATOM 1373 N N . HIS A 1 176 ? -15.874 2.177 -20.204 1.00 87.19 176 HIS A N 1
ATOM 1374 C CA . HIS A 1 176 ? -15.165 2.644 -21.393 1.00 87.19 176 HIS A CA 1
ATOM 1375 C C . HIS A 1 176 ? -14.035 1.676 -21.786 1.00 87.19 176 HIS A C 1
ATOM 1377 O O . HIS A 1 176 ? -13.346 1.136 -20.918 1.00 87.19 176 HIS A O 1
ATOM 1383 N N . ASP A 1 177 ? -13.784 1.513 -23.088 1.00 84.25 177 ASP A N 1
ATOM 1384 C CA . ASP A 1 177 ? -12.776 0.573 -23.610 1.00 84.25 177 ASP A CA 1
ATOM 1385 C C . ASP A 1 177 ? -11.340 0.911 -23.178 1.00 84.25 177 ASP A C 1
ATOM 1387 O O . ASP A 1 177 ? -10.479 0.031 -23.138 1.00 84.25 177 ASP A O 1
ATOM 1391 N N . SER A 1 178 ? -11.074 2.161 -22.783 1.00 84.06 178 SER A N 1
ATOM 1392 C CA . SER A 1 178 ? -9.760 2.581 -22.266 1.00 84.06 178 SER A CA 1
ATOM 1393 C C . SER A 1 178 ? -9.335 1.848 -20.992 1.00 84.06 178 SER A C 1
ATOM 1395 O O . SER A 1 178 ? -8.146 1.810 -20.699 1.00 84.06 178 SER A O 1
ATOM 1397 N N . PHE A 1 179 ? -10.273 1.259 -20.242 1.00 88.06 179 PHE A N 1
ATOM 1398 C CA . PHE A 1 179 ? -9.957 0.485 -19.037 1.00 88.06 179 PHE A CA 1
ATOM 1399 C C . PHE A 1 179 ? -9.516 -0.955 -19.334 1.00 88.06 179 PHE A C 1
ATOM 1401 O O . PHE A 1 179 ? -9.026 -1.653 -18.445 1.00 88.06 179 PHE A O 1
ATOM 1408 N N . SER A 1 180 ? -9.640 -1.409 -20.584 1.00 85.38 180 SER A N 1
ATOM 1409 C CA . SER A 1 180 ? -9.353 -2.799 -20.955 1.00 85.38 180 SER A CA 1
ATOM 1410 C C . SER A 1 180 ? -7.873 -3.171 -20.865 1.00 85.38 180 SER A C 1
ATOM 1412 O O . SER A 1 180 ? -7.551 -4.301 -20.497 1.00 85.38 180 SER A O 1
ATOM 1414 N N . SER A 1 181 ? -6.971 -2.233 -21.154 1.00 82.00 181 SER A N 1
ATOM 1415 C CA . SER A 1 181 ? -5.529 -2.480 -21.219 1.00 82.00 181 SER A CA 1
ATOM 1416 C C . SER A 1 181 ? -4.731 -1.310 -20.659 1.00 82.00 181 SER A C 1
ATOM 1418 O O . SER A 1 181 ? -5.099 -0.159 -20.877 1.00 82.00 181 SER A O 1
ATOM 1420 N N . ARG A 1 182 ? -3.604 -1.609 -20.007 1.00 81.38 182 ARG A N 1
ATOM 1421 C CA . ARG A 1 182 ? -2.577 -0.612 -19.670 1.00 81.38 182 ARG A CA 1
ATOM 1422 C C . ARG A 1 182 ? -1.649 -0.456 -20.870 1.00 81.38 182 ARG A C 1
ATOM 1424 O O . ARG A 1 182 ? -1.202 -1.459 -21.425 1.00 81.38 182 ARG A O 1
ATOM 1431 N N . THR A 1 183 ? -1.425 0.779 -21.302 1.00 72.62 183 THR A N 1
ATOM 1432 C CA . THR A 1 183 ? -0.694 1.087 -22.544 1.00 72.62 183 THR A CA 1
ATOM 1433 C C . THR A 1 183 ? 0.636 1.791 -22.303 1.00 72.62 183 THR A C 1
ATOM 1435 O O . THR A 1 183 ? 1.481 1.816 -23.200 1.00 72.62 183 THR A O 1
ATOM 1438 N N . SER A 1 184 ? 0.850 2.344 -21.109 1.00 70.62 184 SER A N 1
ATOM 1439 C CA . SER A 1 184 ? 2.111 2.967 -20.734 1.00 70.62 184 SER A CA 1
ATOM 1440 C C . SER A 1 184 ? 3.194 1.912 -20.539 1.00 70.62 184 SER A C 1
ATOM 1442 O O . SER A 1 184 ? 3.021 0.907 -19.850 1.00 70.62 184 SER A O 1
ATOM 1444 N N . MET A 1 185 ? 4.347 2.169 -21.148 1.00 65.56 185 MET A N 1
ATOM 1445 C CA . MET A 1 185 ? 5.558 1.392 -20.913 1.00 65.56 185 MET A CA 1
ATOM 1446 C C . MET A 1 185 ? 6.225 1.826 -19.606 1.00 65.56 185 MET A C 1
ATOM 1448 O O . MET A 1 185 ? 6.066 2.968 -19.167 1.00 65.56 185 MET A O 1
ATOM 1452 N N . LEU A 1 186 ? 7.015 0.919 -19.024 1.00 73.62 186 LEU A N 1
ATOM 1453 C CA . LEU A 1 186 ? 7.927 1.253 -17.932 1.00 73.62 186 LEU A CA 1
ATOM 1454 C C . LEU A 1 186 ? 8.833 2.415 -18.357 1.00 73.62 186 LEU A C 1
ATOM 1456 O O . LEU A 1 186 ? 9.416 2.403 -19.444 1.00 73.62 186 LEU A O 1
ATOM 1460 N N . GLY A 1 187 ? 8.906 3.434 -17.506 1.00 71.44 187 GLY A N 1
ATOM 1461 C CA . GLY A 1 187 ? 9.644 4.665 -17.759 1.00 71.44 187 GLY A CA 1
ATOM 1462 C C . GLY A 1 187 ? 10.858 4.822 -16.848 1.00 71.44 187 GLY A C 1
ATOM 1463 O O . GLY A 1 187 ? 11.172 3.966 -16.030 1.00 71.44 187 GLY A O 1
ATOM 1464 N N . GLN A 1 188 ? 11.521 5.972 -16.961 1.00 73.81 188 GLN A N 1
ATOM 1465 C CA . GLN A 1 188 ? 12.639 6.374 -16.092 1.00 73.81 188 GLN A CA 1
ATOM 1466 C C . GLN A 1 188 ? 12.172 7.157 -14.845 1.00 73.81 188 GLN A C 1
ATOM 1468 O O . GLN A 1 188 ? 12.986 7.724 -14.120 1.00 73.81 188 GLN A O 1
ATOM 1473 N N . GLY A 1 189 ? 10.858 7.222 -14.605 1.00 72.38 189 GLY A N 1
ATOM 1474 C CA . GLY A 1 189 ? 10.256 8.075 -13.583 1.00 72.38 189 GLY A CA 1
ATOM 1475 C C . GLY A 1 189 ? 9.999 9.514 -14.033 1.00 72.38 189 GLY A C 1
ATOM 1476 O O . GLY A 1 189 ? 10.404 9.939 -15.114 1.00 72.38 189 GLY A O 1
ATOM 1477 N N . GLY A 1 190 ? 9.275 10.266 -13.203 1.00 66.88 190 GLY A N 1
ATOM 1478 C CA . GLY A 1 190 ? 8.996 11.695 -13.387 1.00 66.88 190 GLY A CA 1
ATOM 1479 C C . GLY A 1 190 ? 7.825 12.037 -14.315 1.00 66.88 190 GLY A C 1
ATOM 1480 O O . GLY A 1 190 ? 7.485 13.213 -14.440 1.00 66.88 190 GLY A O 1
ATOM 1481 N N . ALA A 1 191 ? 7.184 11.045 -14.939 1.00 75.19 191 ALA A N 1
ATOM 1482 C CA . ALA A 1 191 ? 6.015 11.234 -15.794 1.00 75.19 191 ALA A CA 1
ATOM 1483 C C . ALA A 1 191 ? 4.772 10.582 -15.176 1.00 75.19 191 ALA A C 1
ATOM 1485 O O . ALA A 1 191 ? 4.803 9.427 -14.762 1.00 75.19 191 ALA A O 1
ATOM 1486 N N . PHE A 1 192 ? 3.664 11.320 -15.146 1.00 75.44 192 PHE A N 1
ATOM 1487 C CA . PHE A 1 192 ? 2.393 10.813 -14.641 1.00 75.44 192 PHE A CA 1
ATOM 1488 C C . PHE A 1 192 ? 1.647 10.023 -15.727 1.00 75.44 192 PHE A C 1
ATOM 1490 O O . PHE A 1 192 ? 1.330 10.563 -16.789 1.00 75.44 192 PHE A O 1
ATOM 1497 N N . ASN A 1 193 ? 1.297 8.768 -15.441 1.00 73.69 193 ASN A N 1
ATOM 1498 C CA . ASN A 1 193 ? 0.590 7.875 -16.368 1.00 73.69 193 ASN A CA 1
ATOM 1499 C C . ASN A 1 193 ? -0.922 7.794 -16.084 1.00 73.69 193 ASN A C 1
ATOM 1501 O O . ASN A 1 193 ? -1.486 6.715 -15.935 1.00 73.69 193 ASN A O 1
ATOM 1505 N N . PHE A 1 194 ? -1.606 8.943 -16.042 1.00 78.19 194 PHE A N 1
ATOM 1506 C CA . PHE A 1 194 ? -3.035 9.026 -15.686 1.00 78.19 194 PHE A CA 1
ATOM 1507 C C . PHE A 1 194 ? -3.977 8.190 -16.573 1.00 78.19 194 PHE A C 1
ATOM 1509 O O . PHE A 1 194 ? -5.079 7.854 -16.150 1.00 78.19 194 PHE A O 1
ATOM 1516 N N . LYS A 1 195 ? -3.575 7.881 -17.814 1.00 77.12 195 LYS A N 1
ATOM 1517 C CA . LYS A 1 195 ? -4.399 7.132 -18.781 1.00 77.12 195 LYS A CA 1
ATOM 1518 C C . LYS A 1 195 ? -4.576 5.655 -18.418 1.00 77.12 195 LYS A C 1
ATOM 1520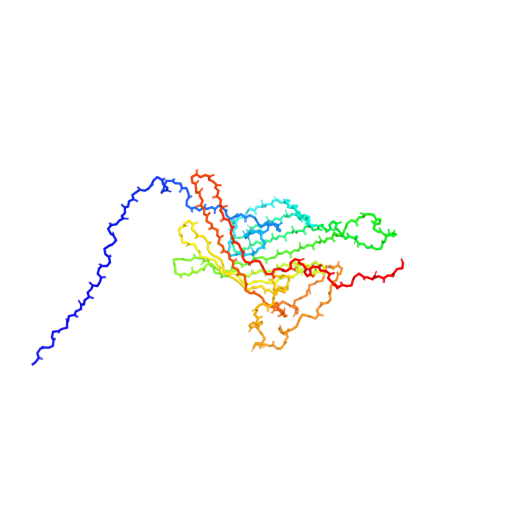 O O . LYS A 1 195 ? -5.542 5.044 -18.861 1.00 77.12 195 LYS A O 1
ATOM 1525 N N . ASP A 1 196 ? -3.663 5.112 -17.619 1.00 81.62 196 ASP A N 1
ATOM 1526 C CA . ASP A 1 196 ? -3.634 3.693 -17.261 1.00 81.62 196 ASP A CA 1
ATOM 1527 C C . ASP A 1 196 ? -4.277 3.403 -15.899 1.00 81.62 196 ASP A C 1
ATOM 1529 O O . ASP A 1 196 ? -4.371 2.245 -15.488 1.00 81.62 196 ASP A O 1
ATOM 1533 N N . TRP A 1 197 ? -4.730 4.440 -15.192 1.00 89.69 197 TRP A N 1
ATOM 1534 C CA . TRP A 1 197 ? -5.329 4.281 -13.875 1.00 89.69 197 TRP A CA 1
ATOM 1535 C C . TRP A 1 197 ? -6.606 3.453 -13.931 1.00 89.69 197 TRP A C 1
ATOM 1537 O O . TRP A 1 197 ? -7.527 3.758 -14.690 1.00 89.69 197 TRP A O 1
ATOM 1547 N N . PHE A 1 198 ? -6.672 2.438 -13.066 1.00 93.25 198 PHE A N 1
ATOM 1548 C CA . PHE A 1 198 ? -7.789 1.495 -12.984 1.00 93.25 198 PHE A CA 1
ATOM 1549 C C . PHE A 1 198 ? -8.035 0.706 -14.285 1.00 93.25 198 PHE A C 1
ATOM 1551 O O . PHE A 1 198 ? -9.143 0.218 -14.540 1.00 93.25 198 PHE A O 1
ATOM 1558 N N . SER A 1 199 ? -6.994 0.564 -15.110 1.00 91.38 199 SER A N 1
ATOM 1559 C CA . SER A 1 199 ? -7.021 -0.165 -16.379 1.00 91.38 199 SER A CA 1
ATOM 1560 C C . SER A 1 199 ? -6.249 -1.485 -16.295 1.00 91.38 199 SER A C 1
ATOM 1562 O O . SER A 1 199 ? -5.342 -1.650 -15.472 1.00 91.38 199 SER A O 1
ATOM 1564 N N . GLY A 1 200 ? -6.570 -2.418 -17.195 1.00 90.88 200 GLY A N 1
ATOM 1565 C CA . GLY A 1 200 ? -5.906 -3.718 -17.322 1.00 90.88 200 GLY A CA 1
ATOM 1566 C C . GLY A 1 200 ? -6.456 -4.791 -16.386 1.00 90.88 200 GLY A C 1
ATOM 1567 O O . GLY A 1 200 ? -7.650 -4.810 -16.086 1.00 90.88 200 GLY A O 1
ATOM 1568 N N . GLN A 1 201 ? -5.588 -5.716 -15.969 1.00 91.75 201 GLN A N 1
ATOM 1569 C CA . GLN A 1 201 ? -5.946 -6.788 -15.040 1.00 91.75 201 GLN A CA 1
ATOM 1570 C C . GLN A 1 201 ? -6.366 -6.214 -13.686 1.00 91.75 201 GLN A C 1
ATOM 1572 O O . GLN A 1 201 ? -5.786 -5.241 -13.199 1.00 91.75 201 GLN A O 1
ATOM 1577 N N . ALA A 1 202 ? -7.388 -6.834 -13.100 1.00 95.25 202 ALA A N 1
ATOM 1578 C CA . ALA A 1 202 ? -7.890 -6.500 -11.783 1.00 95.25 202 ALA A CA 1
ATOM 1579 C C . ALA A 1 202 ? -8.001 -7.772 -10.941 1.00 95.25 202 ALA A C 1
ATOM 1581 O O . ALA A 1 202 ? -8.290 -8.849 -11.469 1.00 95.25 202 ALA A O 1
ATOM 1582 N N . ALA A 1 203 ? -7.811 -7.639 -9.634 1.00 96.88 203 ALA A N 1
ATOM 1583 C CA . ALA A 1 203 ? -7.943 -8.750 -8.701 1.00 96.88 203 ALA A CA 1
ATOM 1584 C C . ALA A 1 203 ? -8.653 -8.313 -7.418 1.00 96.88 203 ALA A C 1
ATOM 1586 O O . ALA A 1 203 ? -8.472 -7.184 -6.951 1.00 96.88 203 ALA A O 1
ATOM 1587 N N . PHE A 1 204 ? -9.458 -9.206 -6.843 1.00 97.44 204 PHE A N 1
ATOM 1588 C CA . PHE A 1 204 ? -9.971 -9.038 -5.487 1.00 97.44 204 PHE A CA 1
ATOM 1589 C C . PHE A 1 204 ? -8.914 -9.451 -4.473 1.00 97.44 204 PHE A C 1
ATOM 1591 O O . PHE A 1 204 ? -8.444 -10.585 -4.505 1.00 97.44 204 PHE A O 1
ATOM 1598 N N . PHE A 1 205 ? -8.645 -8.573 -3.514 1.00 97.81 205 PHE A N 1
ATOM 1599 C CA . PHE A 1 205 ? -7.866 -8.889 -2.325 1.00 97.81 205 PHE A CA 1
ATOM 1600 C C . PHE A 1 205 ? -8.740 -8.782 -1.079 1.00 97.81 205 PHE A C 1
ATOM 1602 O O . PHE A 1 205 ? -9.744 -8.062 -1.041 1.00 97.81 205 PHE A O 1
ATOM 1609 N N . ALA A 1 206 ? -8.338 -9.479 -0.024 1.00 98.12 206 ALA A N 1
ATOM 1610 C CA . ALA A 1 206 ? -9.032 -9.447 1.253 1.00 98.12 206 ALA A CA 1
ATOM 1611 C C . ALA A 1 206 ? -8.040 -9.541 2.407 1.00 98.12 206 ALA A C 1
ATOM 1613 O O . ALA A 1 206 ? -6.912 -9.999 2.243 1.00 98.12 206 ALA A O 1
ATOM 1614 N N . GLY A 1 207 ? -8.472 -9.153 3.600 1.00 97.69 207 GLY A N 1
ATOM 1615 C CA . GLY A 1 207 ? -7.687 -9.406 4.794 1.00 97.69 207 GLY A CA 1
ATOM 1616 C C . GLY A 1 207 ? -8.437 -9.175 6.088 1.00 97.69 207 GLY A C 1
ATOM 1617 O O . GLY A 1 207 ? -9.497 -8.548 6.132 1.00 97.69 207 GLY A O 1
ATOM 1618 N N . LEU A 1 208 ? -7.863 -9.723 7.148 1.00 96.94 208 LEU A N 1
ATOM 1619 C CA . LEU A 1 208 ? -8.372 -9.698 8.505 1.00 96.94 208 LEU A CA 1
ATOM 1620 C C . LEU A 1 208 ? -7.242 -9.253 9.430 1.00 96.94 208 LEU A C 1
ATOM 1622 O O . LEU A 1 208 ? -6.125 -9.759 9.340 1.00 96.94 208 LEU A O 1
ATOM 1626 N N . GLU A 1 209 ? -7.545 -8.347 10.349 1.00 95.12 209 GLU A N 1
ATOM 1627 C CA . GLU A 1 209 ? -6.677 -8.011 11.469 1.00 95.12 209 GLU A CA 1
ATOM 1628 C C . GLU A 1 209 ? -7.436 -8.255 12.772 1.00 95.12 209 GLU A C 1
ATOM 1630 O O . GLU A 1 209 ? -8.516 -7.708 12.984 1.00 95.12 209 GLU A O 1
ATOM 1635 N N . TYR A 1 210 ? -6.886 -9.084 13.653 1.00 93.12 210 TYR A N 1
ATOM 1636 C CA . TYR A 1 210 ? -7.468 -9.354 14.961 1.00 93.12 210 TYR A CA 1
ATOM 1637 C C . TYR A 1 210 ? -6.550 -8.848 16.067 1.00 93.12 210 TYR A C 1
ATOM 1639 O O . TYR A 1 210 ? -5.409 -9.296 16.195 1.00 93.12 210 TYR A O 1
ATOM 1647 N N . SER A 1 211 ? -7.062 -7.936 16.891 1.00 90.75 211 SER A N 1
ATOM 1648 C CA . SER A 1 211 ? -6.296 -7.355 17.991 1.00 90.75 211 SER A CA 1
ATOM 1649 C C . SER A 1 211 ? -6.375 -8.206 19.260 1.00 90.75 211 SER A C 1
ATOM 1651 O O . SER A 1 211 ? -7.444 -8.682 19.669 1.00 90.75 211 SER A O 1
ATOM 1653 N N . PHE A 1 212 ? -5.236 -8.333 19.934 1.00 88.94 212 PHE A N 1
ATOM 1654 C CA . PHE A 1 212 ? -5.060 -8.861 21.281 1.00 88.94 212 PHE A CA 1
ATOM 1655 C C . PHE A 1 212 ? -4.612 -7.742 22.233 1.00 88.94 212 PHE A C 1
ATOM 1657 O O . PHE A 1 212 ? -3.430 -7.692 22.586 1.00 88.94 212 PHE A O 1
ATOM 1664 N N . PRO A 1 213 ? -5.536 -6.866 22.691 1.00 83.06 213 PRO A N 1
ATOM 1665 C CA . PRO A 1 213 ? -5.199 -5.676 23.472 1.00 83.06 213 PRO A CA 1
ATOM 1666 C C . PRO A 1 213 ? -4.380 -5.974 24.726 1.00 83.06 213 PRO A C 1
ATOM 1668 O O . PRO A 1 213 ? -3.383 -5.305 24.976 1.00 83.06 213 PRO A O 1
ATOM 1671 N N . LYS A 1 214 ? -4.733 -7.043 25.454 1.00 83.75 214 LYS A N 1
ATOM 1672 C CA . LYS A 1 214 ? -4.007 -7.504 26.646 1.00 83.75 214 LYS A CA 1
ATOM 1673 C C . LYS A 1 214 ? -2.504 -7.710 26.414 1.00 83.75 214 LYS A C 1
ATOM 1675 O O . LYS A 1 214 ? -1.718 -7.528 27.337 1.00 83.75 214 LYS A O 1
ATOM 1680 N N . HIS A 1 215 ? -2.110 -8.107 25.205 1.00 85.00 215 HIS A N 1
ATOM 1681 C CA . HIS A 1 215 ? -0.721 -8.418 24.859 1.00 85.00 215 HIS A CA 1
ATOM 1682 C C . HIS A 1 215 ? -0.086 -7.362 23.945 1.00 85.00 215 HIS A C 1
ATOM 1684 O O . HIS A 1 215 ? 1.089 -7.485 23.618 1.00 85.00 215 HIS A O 1
ATOM 1690 N N . GLY A 1 216 ? -0.846 -6.353 23.500 1.00 83.19 216 GLY A N 1
ATOM 1691 C CA . GLY A 1 216 ? -0.380 -5.386 22.503 1.00 83.19 216 GLY A CA 1
ATOM 1692 C C . GLY A 1 216 ? -0.051 -6.013 21.143 1.00 83.19 216 GLY A C 1
ATOM 1693 O O . GLY A 1 216 ? 0.784 -5.486 20.416 1.00 83.19 216 GLY A O 1
ATOM 1694 N N . LEU A 1 217 ? -0.671 -7.149 20.805 1.00 87.56 217 LEU A N 1
ATOM 1695 C CA . LEU A 1 217 ? -0.414 -7.886 19.564 1.00 87.56 217 LEU A CA 1
ATOM 1696 C C . LEU A 1 217 ? -1.587 -7.745 18.594 1.00 87.56 217 LEU A C 1
ATOM 1698 O O . LEU A 1 217 ? -2.740 -7.690 19.017 1.00 87.56 217 LEU A O 1
ATOM 1702 N N . SER A 1 218 ? -1.302 -7.780 17.295 1.00 90.31 218 SER A N 1
ATOM 1703 C CA . SER A 1 218 ? -2.305 -7.956 16.242 1.00 90.31 218 SER A CA 1
ATOM 1704 C C . SER A 1 218 ? -1.906 -9.134 15.363 1.00 90.31 218 SER A C 1
ATOM 1706 O O . SER A 1 218 ? -0.749 -9.246 14.962 1.00 90.31 218 SER A O 1
ATOM 1708 N N . LEU A 1 219 ? -2.866 -9.999 15.046 1.00 93.69 219 LEU A N 1
ATOM 1709 C CA . LEU A 1 219 ? -2.704 -11.036 14.032 1.00 93.69 219 LEU A CA 1
ATOM 1710 C C . LEU A 1 219 ? -3.278 -10.525 12.714 1.00 93.69 219 LEU A C 1
ATOM 1712 O O . LEU A 1 219 ? -4.428 -10.094 12.684 1.00 93.69 219 LEU A O 1
ATOM 1716 N N . LYS A 1 220 ? -2.487 -10.589 11.642 1.00 95.75 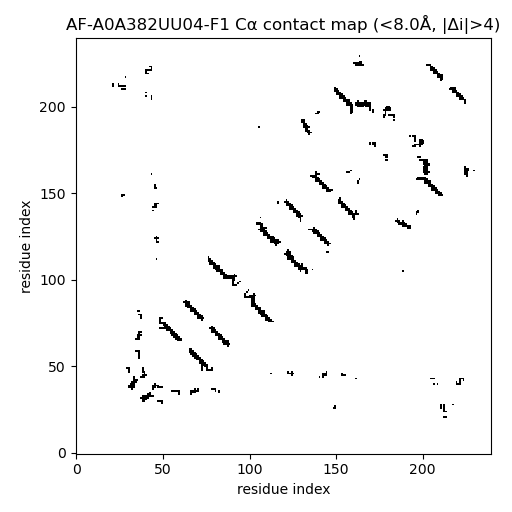220 LYS A N 1
ATOM 1717 C CA . LYS A 1 220 ? -2.906 -10.225 10.286 1.00 95.75 220 LYS A CA 1
ATOM 1718 C C . LYS A 1 220 ? -2.957 -11.464 9.400 1.00 95.75 220 LYS A C 1
ATOM 1720 O O . LYS A 1 220 ? -2.051 -12.291 9.438 1.00 95.75 220 LYS A O 1
ATOM 1725 N N . LEU A 1 221 ? -4.004 -11.555 8.594 1.00 96.94 221 LEU A N 1
ATOM 1726 C CA . LEU A 1 221 ? -4.152 -12.518 7.510 1.00 96.94 221 LEU A CA 1
ATOM 1727 C C . LEU A 1 221 ? -4.559 -11.744 6.259 1.00 96.94 221 LEU A C 1
ATOM 1729 O O . LEU A 1 221 ? -5.467 -10.918 6.329 1.00 96.94 221 LEU A O 1
ATOM 1733 N N . GLU A 1 222 ? -3.925 -12.011 5.124 1.00 96.69 222 GLU A N 1
ATOM 1734 C CA . GLU A 1 222 ? -4.286 -11.384 3.854 1.00 96.69 222 GLU A CA 1
ATOM 1735 C C . GLU A 1 222 ? -4.308 -12.397 2.713 1.00 96.69 222 GLU A C 1
ATOM 1737 O O . GLU A 1 222 ? -3.596 -13.400 2.733 1.00 96.69 222 GLU A O 1
ATOM 1742 N N . TYR A 1 223 ? -5.161 -12.118 1.735 1.00 96.50 223 TYR A N 1
ATOM 1743 C CA . TYR A 1 223 ? -5.165 -12.747 0.427 1.00 96.50 223 TYR A CA 1
ATOM 1744 C C . TYR A 1 223 ? -4.479 -11.782 -0.540 1.00 96.50 223 TYR A C 1
ATOM 1746 O O . TYR A 1 223 ? -5.079 -10.788 -0.955 1.00 96.50 223 TYR A O 1
ATOM 1754 N N . ASP A 1 224 ? -3.198 -12.044 -0.793 1.00 94.38 224 ASP A N 1
ATOM 1755 C CA . ASP A 1 224 ? -2.314 -11.235 -1.631 1.00 94.38 224 ASP A CA 1
ATOM 1756 C C . ASP A 1 224 ? -2.449 -11.635 -3.107 1.00 94.38 224 ASP A C 1
ATOM 1758 O O . ASP A 1 224 ? -2.325 -12.806 -3.464 1.00 94.38 224 ASP A O 1
ATOM 1762 N N . THR A 1 225 ? -2.693 -10.644 -3.960 1.00 93.69 225 THR A N 1
ATOM 1763 C CA . THR A 1 225 ? -2.878 -10.794 -5.409 1.00 93.69 225 THR A CA 1
ATOM 1764 C C . THR A 1 225 ? -1.754 -10.172 -6.234 1.00 93.69 225 THR A C 1
ATOM 1766 O O . THR A 1 225 ? -1.885 -10.038 -7.453 1.00 93.69 225 THR A O 1
ATOM 1769 N N . THR A 1 226 ? -0.643 -9.781 -5.600 1.00 87.25 226 THR A N 1
ATOM 1770 C CA . THR A 1 226 ? 0.492 -9.141 -6.283 1.00 87.25 226 THR A CA 1
ATOM 1771 C C . THR A 1 226 ? 1.304 -10.075 -7.166 1.00 87.25 226 THR A C 1
ATOM 1773 O O . THR A 1 226 ? 2.060 -9.590 -8.006 1.00 87.25 226 THR A O 1
ATOM 1776 N N . ASN A 1 227 ? 1.096 -11.389 -7.025 1.00 77.25 227 ASN A N 1
ATOM 1777 C CA . ASN A 1 227 ? 1.798 -12.451 -7.742 1.00 77.25 227 ASN A CA 1
ATOM 1778 C C . ASN A 1 227 ? 3.317 -12.180 -7.825 1.00 77.25 227 ASN A C 1
ATOM 1780 O O . ASN A 1 227 ? 3.836 -11.838 -8.893 1.00 77.25 227 ASN A O 1
ATOM 1784 N N . PRO A 1 228 ? 4.041 -12.292 -6.694 1.00 61.94 228 PRO A N 1
ATOM 1785 C CA . PRO A 1 228 ? 5.459 -11.939 -6.617 1.00 61.94 228 PRO A CA 1
ATOM 1786 C C . PRO A 1 228 ? 6.345 -12.784 -7.546 1.00 61.94 228 PRO A C 1
ATOM 1788 O O . PRO A 1 228 ? 7.427 -12.335 -7.921 1.00 61.94 228 PRO A O 1
ATOM 1791 N N . ASP A 1 229 ? 5.870 -13.954 -7.982 1.00 57.28 229 ASP A N 1
ATOM 1792 C CA . ASP A 1 229 ? 6.566 -14.829 -8.932 1.00 57.28 229 ASP A CA 1
ATOM 1793 C C . ASP A 1 229 ? 6.552 -14.280 -10.371 1.00 57.28 229 ASP A C 1
ATOM 1795 O O . ASP A 1 229 ? 7.393 -14.645 -11.193 1.00 57.28 229 ASP A O 1
ATOM 1799 N N . VAL A 1 230 ? 5.626 -13.367 -10.685 1.00 57.00 230 VAL A N 1
ATOM 1800 C CA . VAL A 1 230 ? 5.519 -12.701 -11.998 1.00 57.00 230 VAL A CA 1
ATOM 1801 C C . VAL A 1 230 ? 6.403 -11.444 -12.070 1.00 57.00 230 VAL A C 1
ATOM 1803 O O . VAL A 1 230 ? 6.521 -10.812 -13.126 1.00 57.00 230 VAL A O 1
ATOM 1806 N N . ALA A 1 231 ? 7.093 -11.086 -10.979 1.00 47.81 231 ALA A N 1
ATOM 1807 C CA . ALA A 1 231 ? 7.886 -9.870 -10.898 1.00 47.81 231 ALA A CA 1
ATOM 1808 C C . ALA A 1 231 ? 9.030 -9.849 -11.939 1.00 47.81 231 ALA A C 1
ATOM 1810 O O . ALA A 1 231 ? 10.044 -10.541 -11.836 1.00 47.81 231 ALA A O 1
ATOM 1811 N N . PHE A 1 232 ? 8.863 -8.945 -12.913 1.00 49.69 232 PHE A N 1
ATOM 1812 C CA . PHE A 1 232 ? 9.848 -8.443 -13.876 1.00 49.69 232 PHE A CA 1
ATOM 1813 C C . PHE A 1 232 ? 10.246 -9.345 -15.064 1.00 49.69 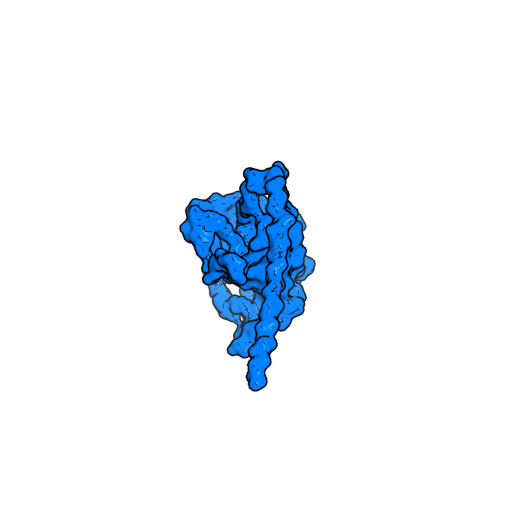232 PHE A C 1
ATOM 1815 O O . PHE A 1 232 ? 11.393 -9.280 -15.516 1.00 49.69 232 PHE A O 1
ATOM 1822 N N . ALA A 1 233 ? 9.323 -10.122 -15.633 1.00 36.78 233 ALA A N 1
ATOM 1823 C CA . ALA A 1 233 ? 9.559 -10.869 -16.881 1.00 36.78 233 ALA A CA 1
ATOM 1824 C C . ALA A 1 233 ? 9.627 -9.995 -18.165 1.00 36.78 233 ALA A C 1
ATOM 1826 O O . ALA A 1 233 ? 9.585 -10.521 -19.274 1.00 36.78 233 ALA A O 1
ATOM 1827 N N . GLY A 1 234 ? 9.732 -8.666 -18.050 1.00 38.47 234 GLY A N 1
ATOM 1828 C CA . GLY A 1 234 ? 9.721 -7.741 -19.186 1.00 38.47 234 GLY A CA 1
ATOM 1829 C C . GLY A 1 234 ? 10.969 -6.865 -19.261 1.00 38.47 234 GLY A C 1
ATOM 1830 O O . GLY A 1 234 ? 11.098 -5.916 -18.496 1.00 38.47 234 GLY A O 1
ATOM 1831 N N . ASN A 1 235 ? 11.826 -7.168 -20.238 1.00 40.25 235 ASN A N 1
ATOM 1832 C CA . ASN A 1 235 ? 12.858 -6.313 -20.838 1.00 40.25 235 ASN A CA 1
ATOM 1833 C C . ASN A 1 235 ? 13.965 -5.778 -19.914 1.00 40.25 235 ASN A C 1
ATOM 1835 O O . ASN A 1 235 ? 14.113 -4.573 -19.721 1.00 40.25 235 ASN A O 1
ATOM 1839 N N . LEU A 1 236 ? 14.857 -6.669 -19.479 1.00 42.31 236 LEU A N 1
ATOM 1840 C CA . LEU A 1 236 ? 16.273 -6.300 -19.526 1.00 42.31 236 LEU A CA 1
ATOM 1841 C C . LEU A 1 236 ? 16.720 -6.477 -20.984 1.00 42.31 236 LEU A C 1
ATOM 1843 O O . LEU A 1 236 ? 16.433 -7.539 -21.545 1.00 42.31 236 LEU A O 1
ATOM 1847 N N . PRO A 1 237 ? 17.392 -5.502 -21.624 1.00 34.91 237 PRO A N 1
ATOM 1848 C CA . PRO A 1 237 ? 18.183 -5.823 -22.799 1.00 34.91 237 PRO A CA 1
ATOM 1849 C C . PRO A 1 237 ? 19.239 -6.840 -22.351 1.00 34.91 237 PRO A C 1
ATOM 1851 O O . PRO A 1 237 ? 20.201 -6.507 -21.661 1.00 34.91 237 PRO A O 1
ATOM 1854 N N . LEU A 1 238 ? 18.984 -8.107 -22.669 1.00 51.78 238 LEU A N 1
ATOM 1855 C CA . LEU A 1 238 ? 20.053 -9.060 -22.904 1.00 51.78 238 LEU A CA 1
ATOM 1856 C C . LEU A 1 238 ? 20.786 -8.579 -24.162 1.00 51.78 238 LEU A C 1
ATOM 1858 O O . LEU A 1 238 ? 20.141 -8.068 -25.077 1.00 51.78 238 LEU A O 1
ATOM 1862 N N . GLU A 1 239 ? 22.101 -8.784 -24.175 1.00 39.16 239 GLU A N 1
ATOM 1863 C CA . GLU A 1 239 ? 23.108 -8.275 -25.125 1.00 39.16 239 GLU A CA 1
ATOM 1864 C C . GLU A 1 239 ? 23.650 -6.891 -24.706 1.00 39.16 239 GLU A C 1
ATOM 1866 O O . GLU A 1 239 ? 22.922 -5.904 -24.621 1.00 39.16 239 GLU A O 1
ATOM 1871 N N . VAL A 1 240 ? 24.927 -6.762 -24.323 1.00 41.03 240 VAL A N 1
ATOM 1872 C CA . VAL A 1 240 ? 26.155 -7.326 -24.927 1.00 41.03 240 VAL A CA 1
ATOM 1873 C C . VAL A 1 240 ? 27.125 -7.854 -23.871 1.00 41.03 240 VAL A C 1
ATOM 1875 O O . VAL A 1 240 ? 27.322 -7.145 -22.858 1.00 41.03 240 VAL A O 1
#

Sequence (240 aa):
MKRVSFSLIWCFSCLSLYGSIEDYFPSQPIPSSSNLGETGLMVMPNARFMEEGILKFGISSSFPNEYTSIVGSPFPWMEATYRYTEIENKLYGQFFYSGNQSLKDKGFDLKLRLMKESRLTPSLAVGLRDIGGTGLSSAEYLAISKRFGRLDTTLGIGWGLLGSDGNIRNPFNSIHDSFSSRTSMLGQGGAFNFKDWFSGQAAFFAGLEYSFPKHGLSLKLEYDTTNPDVAFAGNLPLEV

InterPro domains:
  IPR010344 Exopolysaccharide biosynthesis protein YbjH [PF06082] (33-227)

Foldseek 3Di:
DDDDDDDDDPPPPPPDPDDDPQVPFDQDQAQDAEQQGARAFPPHRALDHHAAPDWDWDWHDDPQKIKTKIWHRNDRFKIKMKIKMFGQVAFCADCVPGPNGTNIKIKIKIKGWPDDDDPPAWTKIKMFIRQWMQLLPT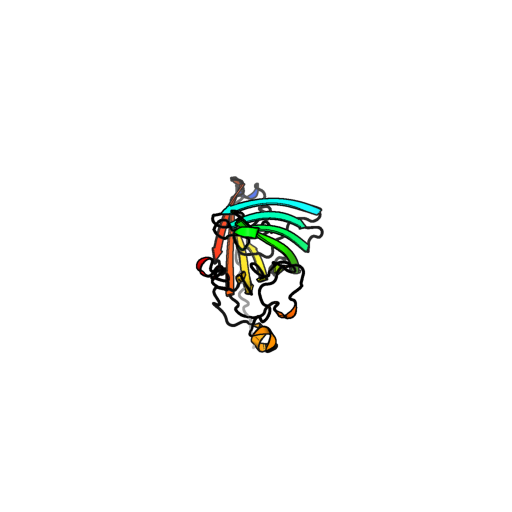KIKIKTWDDDRQKIKMKIKMDRLQQQLLPDDQPCCVVDVLQADADDDGHHTGDGRVSNYSHHRMDMKIKMWGDDRVVSDIDIDIDGNSPVVPRDPDDDPDDD

Nearest PDB structures (foldseek):
  5o68-assembly4_J  TM=4.516E-01  e=1.226E-01  Pseudomonas sp. UK4
  6h3i-assembly1_F  TM=4.661E-01  e=1.752E+00  Flavobacterium johnsoniae
  2r8a-assembly2_B  TM=4.588E-01  e=5.021E+00  Escherichia coli

Organism: NCBI:txid408172

pLDDT: mean 84.79, std 16.52, range [34.91, 98.69]

Secondary structure (DSSP, 8-state):
--------------------GGGGS-S-PPPPB-TTSSBBSSSSB-S--PPTTEEEEEEEEETTEEEEEEEEEEETTEEEEEEEEEEEEEESS-HHHHTTPEEEEEEEEEEEEEE---SSS-EEEEEEE-SSS-STT-EEEEEEEEEETTEEEEEEEEEEGGGTT--B--GGGGT-GGGS---PPP-SSS---GGGTT-S-EEEEEEEEEEEGGGTEEEEEEE--S-GGGTT-S------

Solvent-accessible surface area (backbone atoms only — not comparable to full-atom values): 13291 Å² total; per-residue (Å²): 138,87,85,84,82,84,80,85,78,83,76,80,76,85,85,73,87,73,90,50,80,70,75,76,39,70,70,67,77,75,74,43,57,20,56,73,36,48,48,32,47,60,86,50,78,39,36,59,63,58,60,53,72,42,75,46,77,40,76,34,80,53,91,53,42,33,29,42,19,41,31,37,14,77,38,68,48,36,38,41,31,44,30,41,37,36,34,66,88,38,60,57,52,59,56,94,78,31,58,90,38,44,22,70,50,54,34,38,29,46,35,37,54,78,38,75,60,53,97,92,46,51,11,29,21,41,35,38,33,24,54,37,15,34,48,87,65,23,23,29,37,42,20,34,23,45,74,61,78,48,38,35,38,30,42,33,43,17,11,43,40,43,1,58,58,40,78,39,79,41,78,48,42,82,78,40,73,65,23,57,49,60,79,80,72,79,52,91,36,79,53,71,64,74,80,35,65,70,11,22,48,15,12,74,33,38,33,41,38,41,54,39,55,92,75,75,44,70,51,76,50,71,50,79,26,48,46,77,88,65,69,78,87,71,81,74,81,77,81,132

Mean predicted aligned error: 9.17 Å

Radius of gyration: 22.35 Å; Cα contacts (8 Å, |Δi|>4): 567; chains: 1; bounding box: 96×30×57 Å